Protein AF-A0A926T7G8-F1 (afdb_monomer)

Foldseek 3Di:
DPLVQQLVCCVPQNPLVLCVPQVKTQPHDDPAETEIEHCDPPPPVSVVVSCVSCVVVNHHYDYDYDHSVVSVVSSVVSVVVVVVVVVPPDDDDDDDDDDDDDDDDDDDDDDDDDDDDDDDDDDDDDDDDDDDDDDDDDDDDDDDDDDDDPDFAADDADAPCPVPDPLVLLVDALVNSLSNQCVVQVPDAKKKWKWDDDQQFIKIWMDHPNHTPDINHGHGPVRSLSNVQVVCVVQVHDSDFDPAWDKGWGWHAYPNWIKIWIWIWGADPNGIMIMIIIDGDPRVVVVVVVVVVVVVVVVLVVLVVVLVVLVVVLVVCVVDDDDPPVPCSVVSVVVSVVSVVVSVVVVVVVVVVVPPDDD

Radius of gyration: 30.14 Å; Cα contacts (8 Å, |Δi|>4): 366; chains: 1; bounding box: 84×90×78 Å

Nearest PDB structures (foldseek):
  5tsh-assembly1_E  TM=8.309E-01  e=1.363E-05  Geobacter metallireducens GS-15
  6nhs-assembly1_A  TM=4.034E-01  e=3.608E-01  Nostoc sp. PCC 7120 = FACHB-418
  6hb8-assembly1_D  TM=3.367E-01  e=6.415E-01  Klebsiella pneumoniae
  4wmc-assembly4_G  TM=3.505E-01  e=1.077E+00  Klebsiella pneumoniae
  7khy-assembly1_A  TM=3.214E-01  e=7.624E-01  Enterobacter cloacae

pLDDT: mean 73.0, std 21.66, range [25.42, 96.5]

Secondary structure (DSSP, 8-state):
--HHHHHHHHHHTS-HHHHHHTTEEEEEE-SSEEEEEES-TT-HHHHHHHHHHHGGGTPEEEEEE--HHHHHHHHHHHHHHHHHHTTSSS-----------------PPPP-PPPPPP----------------------------PPP--PPB-----S-TTS-GGGGGGS-HHHHHHHHHHHHHSSSSEEEEEEE-SS-EEEEEEETTEEEEEEEEE-HHHHHHHHHHHHHHTT--SSPPSS-EEEEEEEEETTEEEEEEEEEEEETTEEEEEEEEEETHHHHHHHHHHHHHHHHHHHHHHHHHHHHHHHHHHHHHHH--TTSTTTHHHHHHHHHHHHHHHHHHHHHHHHTTT----

Mean predicted aligned error: 20.97 Å

Structure (mmCIF, N/CA/C/O backbone):
data_AF-A0A926T7G8-F1
#
_entry.id   AF-A0A926T7G8-F1
#
loop_
_atom_site.group_PDB
_atom_site.id
_atom_site.type_symbol
_atom_site.label_atom_id
_atom_site.label_alt_id
_atom_site.label_comp_id
_atom_site.label_asym_id
_atom_site.label_entity_id
_atom_site.label_seq_id
_atom_site.pdbx_PDB_ins_code
_atom_site.Cartn_x
_atom_site.Cartn_y
_atom_site.Cartn_z
_atom_site.occupancy
_atom_site.B_iso_or_equiv
_atom_site.auth_seq_id
_atom_site.auth_comp_id
_atom_site.auth_asym_id
_atom_site.auth_atom_id
_atom_site.pdbx_PDB_model_num
ATOM 1 N N . MET A 1 1 ? 7.450 -37.340 15.206 1.00 55.72 1 MET A N 1
ATOM 2 C CA . MET A 1 1 ? 7.230 -36.552 13.975 1.00 55.72 1 MET A CA 1
ATOM 3 C C . MET A 1 1 ? 8.608 -36.145 13.502 1.00 55.72 1 MET A C 1
ATOM 5 O O . MET A 1 1 ? 9.386 -35.720 14.345 1.00 55.72 1 MET A O 1
ATOM 9 N N . ASP A 1 2 ? 8.955 -36.370 12.238 1.00 67.44 2 ASP A N 1
ATOM 10 C CA . ASP A 1 2 ? 10.266 -35.955 11.736 1.00 67.44 2 ASP A CA 1
ATOM 11 C C . ASP A 1 2 ? 10.206 -34.469 11.363 1.00 67.44 2 ASP A C 1
ATOM 13 O O . ASP A 1 2 ? 9.591 -34.083 10.366 1.00 67.44 2 ASP A O 1
ATOM 17 N N . ASN A 1 3 ? 10.802 -33.627 12.208 1.00 72.06 3 ASN A N 1
ATOM 18 C CA . ASN A 1 3 ? 10.768 -32.173 12.066 1.00 72.06 3 ASN A CA 1
ATOM 19 C C . ASN A 1 3 ? 11.360 -31.726 10.720 1.00 72.06 3 ASN A C 1
ATOM 21 O O . ASN A 1 3 ? 10.862 -30.782 10.114 1.00 72.06 3 ASN A O 1
ATOM 25 N N . THR A 1 4 ? 12.366 -32.437 10.200 1.00 72.00 4 THR A N 1
ATOM 26 C CA . THR A 1 4 ? 13.035 -32.064 8.944 1.00 72.00 4 THR A CA 1
ATOM 27 C C . THR A 1 4 ? 12.138 -32.243 7.720 1.00 72.00 4 THR A C 1
ATOM 29 O O . THR A 1 4 ? 12.205 -31.454 6.775 1.00 72.00 4 THR A O 1
ATOM 32 N N . GLN A 1 5 ? 11.256 -33.244 7.741 1.00 74.19 5 GLN A N 1
ATOM 33 C CA . GLN A 1 5 ? 10.295 -33.483 6.670 1.00 74.19 5 GLN A CA 1
ATOM 34 C C . GLN A 1 5 ? 9.181 -32.433 6.684 1.00 74.19 5 GLN A C 1
ATOM 36 O O . GLN A 1 5 ? 8.823 -31.904 5.633 1.00 74.19 5 GLN A O 1
ATOM 41 N N . VAL A 1 6 ? 8.677 -32.092 7.872 1.00 78.69 6 VAL A N 1
ATOM 42 C CA . VAL A 1 6 ? 7.661 -31.046 8.054 1.00 78.69 6 VAL A CA 1
ATOM 43 C C . VAL A 1 6 ? 8.189 -29.696 7.568 1.00 78.69 6 VAL A C 1
ATOM 45 O O . VAL A 1 6 ? 7.502 -29.008 6.821 1.00 78.69 6 VAL A O 1
ATOM 48 N N . PHE A 1 7 ? 9.434 -29.347 7.900 1.00 81.50 7 PHE A N 1
ATOM 49 C CA . PHE A 1 7 ? 10.045 -28.079 7.485 1.00 81.50 7 PHE A CA 1
ATOM 50 C C . PHE A 1 7 ? 10.171 -27.970 5.961 1.00 81.50 7 PHE A C 1
ATOM 52 O O . PHE A 1 7 ? 9.731 -26.982 5.378 1.00 81.50 7 PHE A O 1
ATOM 59 N N . LYS A 1 8 ? 10.637 -29.034 5.292 1.00 78.12 8 LYS A N 1
ATOM 60 C CA . LYS A 1 8 ? 10.690 -29.086 3.820 1.00 78.12 8 LYS A CA 1
ATOM 61 C C . LYS A 1 8 ? 9.309 -28.967 3.175 1.00 78.12 8 LYS A C 1
ATOM 63 O O . LYS A 1 8 ? 9.184 -28.387 2.098 1.00 78.12 8 LYS A O 1
ATOM 68 N N . LEU A 1 9 ? 8.268 -29.517 3.801 1.00 77.44 9 LEU A N 1
ATOM 69 C CA . LEU A 1 9 ? 6.892 -29.399 3.310 1.00 77.44 9 LEU A CA 1
ATOM 70 C C . LEU A 1 9 ? 6.317 -27.992 3.523 1.00 77.44 9 LEU A C 1
ATOM 72 O O . LEU A 1 9 ? 5.534 -27.541 2.688 1.00 77.44 9 LEU A O 1
ATOM 76 N N . ILE A 1 10 ? 6.731 -27.284 4.578 1.00 79.88 10 ILE A N 1
ATOM 77 C CA . ILE A 1 10 ? 6.378 -25.871 4.781 1.00 79.88 10 ILE A CA 1
ATOM 78 C C . ILE A 1 10 ? 7.026 -24.992 3.697 1.00 79.88 10 ILE A C 1
ATOM 80 O O . ILE A 1 10 ? 6.379 -24.106 3.144 1.00 79.88 10 ILE A O 1
ATOM 84 N N . ASP A 1 11 ? 8.275 -25.281 3.328 1.00 77.44 11 ASP A N 1
ATOM 85 C CA . ASP A 1 11 ? 8.986 -24.525 2.287 1.00 77.44 11 ASP A CA 1
ATOM 86 C C . ASP A 1 11 ? 8.461 -24.794 0.866 1.00 77.44 11 ASP A C 1
ATOM 88 O O . ASP A 1 11 ? 8.518 -23.911 0.012 1.00 77.44 11 ASP A O 1
ATOM 92 N N . SER A 1 12 ? 7.959 -26.005 0.591 1.00 76.44 12 SER A N 1
ATOM 93 C CA . SER A 1 12 ? 7.640 -26.452 -0.778 1.00 76.44 12 SER A CA 1
ATOM 94 C C . SER A 1 12 ? 6.153 -26.630 -1.093 1.00 76.44 12 SER A C 1
ATOM 96 O O . SER A 1 12 ? 5.778 -26.583 -2.263 1.00 76.44 12 SER A O 1
ATOM 98 N N . VAL A 1 13 ? 5.301 -26.874 -0.093 1.00 76.88 13 VAL A N 1
ATOM 99 C CA . VAL A 1 13 ? 3.892 -27.256 -0.301 1.00 76.88 13 VAL A CA 1
ATOM 100 C C . VAL A 1 13 ? 2.928 -26.297 0.390 1.00 76.88 13 VAL A C 1
ATOM 102 O O . VAL A 1 13 ? 1.900 -25.956 -0.194 1.00 76.88 13 VAL A O 1
ATOM 105 N N . LEU A 1 14 ? 3.227 -25.878 1.622 1.00 79.38 14 LEU A N 1
ATOM 106 C CA . LEU A 1 14 ? 2.325 -25.053 2.423 1.00 79.38 14 LEU A CA 1
ATOM 107 C C . LEU A 1 14 ? 3.091 -23.958 3.165 1.00 79.38 14 LEU A C 1
ATOM 109 O O . LEU A 1 14 ? 3.662 -24.215 4.218 1.00 79.38 14 LEU A O 1
ATOM 113 N N . SER A 1 15 ? 3.068 -22.734 2.638 1.00 83.50 15 SER A N 1
ATOM 114 C CA . SER A 1 15 ? 3.823 -21.608 3.194 1.00 83.50 15 SER A CA 1
ATOM 115 C C . SER A 1 15 ? 3.551 -21.384 4.686 1.00 83.50 15 SER A C 1
ATOM 117 O O . SER A 1 15 ? 2.436 -21.588 5.177 1.00 83.50 15 SER A O 1
ATOM 119 N N . LEU A 1 16 ? 4.569 -20.897 5.402 1.00 82.62 16 LEU A N 1
ATOM 120 C CA . LEU A 1 16 ? 4.503 -20.602 6.838 1.00 82.62 16 LEU A CA 1
ATOM 121 C C . LEU A 1 16 ? 3.292 -19.729 7.217 1.00 82.62 16 LEU A C 1
ATOM 123 O O . LEU A 1 16 ? 2.642 -19.980 8.229 1.00 82.62 16 LEU A O 1
ATOM 127 N N . GLU A 1 17 ? 2.971 -18.732 6.395 1.00 81.88 17 GLU A N 1
ATOM 128 C CA . GLU A 1 17 ? 1.845 -17.812 6.606 1.00 81.88 17 GLU A CA 1
ATOM 129 C C . GLU A 1 17 ? 0.504 -18.549 6.664 1.00 81.88 17 GLU A C 1
ATOM 131 O O . GLU A 1 17 ? -0.317 -18.291 7.542 1.00 81.88 17 GLU A O 1
ATOM 136 N N . VAL A 1 18 ? 0.317 -19.533 5.783 1.00 83.00 18 VAL A N 1
ATOM 137 C CA . VAL A 1 18 ? -0.885 -20.372 5.756 1.00 83.00 18 VAL A CA 1
ATOM 138 C C . VAL A 1 18 ? -0.941 -21.257 6.998 1.00 83.00 18 VAL A C 1
ATOM 140 O O . VAL A 1 18 ? -2.006 -21.411 7.596 1.00 83.00 18 VAL A O 1
ATOM 143 N N . CYS A 1 19 ? 0.205 -21.805 7.414 1.00 84.12 19 CYS A N 1
ATOM 144 C CA . CYS A 1 19 ? 0.299 -22.638 8.611 1.00 84.12 19 CYS A CA 1
ATOM 145 C C . CYS A 1 19 ? -0.063 -21.863 9.890 1.00 84.12 19 CYS A C 1
ATOM 147 O O . CYS A 1 19 ? -0.679 -22.423 10.798 1.00 84.12 19 CYS A O 1
ATOM 149 N N . LEU A 1 20 ? 0.297 -20.576 9.953 1.00 83.38 20 LEU A N 1
ATOM 150 C CA . LEU A 1 20 ? -0.042 -19.670 11.051 1.00 83.38 20 LEU A CA 1
ATOM 151 C C . LEU A 1 20 ? -1.516 -19.259 11.021 1.00 83.38 20 LEU A C 1
ATOM 153 O O . LEU A 1 20 ? -2.206 -19.406 12.026 1.00 83.38 20 LEU A O 1
ATOM 157 N N . TYR A 1 21 ? -1.995 -18.769 9.876 1.00 82.94 21 TYR A N 1
ATOM 158 C CA . TYR A 1 21 ? -3.331 -18.185 9.758 1.00 82.94 21 TYR A CA 1
ATOM 159 C C . TYR A 1 21 ? -4.440 -19.231 9.916 1.00 82.94 21 TYR A C 1
ATOM 161 O O . TYR A 1 21 ? -5.377 -19.031 10.681 1.00 82.94 21 TYR A O 1
ATOM 169 N N . HIS A 1 22 ? -4.304 -20.378 9.247 1.00 82.38 22 HIS A N 1
ATOM 170 C CA . HIS A 1 22 ? -5.300 -21.452 9.297 1.00 82.38 22 HIS A CA 1
ATOM 171 C C . HIS A 1 22 ? -5.016 -22.497 10.385 1.00 82.38 22 HIS A C 1
ATOM 173 O O . HIS A 1 22 ? -5.706 -23.509 10.451 1.00 82.38 22 HIS A O 1
ATOM 179 N N . GLN A 1 23 ? -3.996 -22.286 11.227 1.00 86.94 23 GLN A N 1
ATOM 180 C CA . GLN A 1 23 ? -3.599 -23.212 12.300 1.00 86.94 23 GLN A CA 1
ATOM 181 C C . GLN A 1 23 ? -3.440 -24.667 11.819 1.00 86.94 23 GLN A C 1
ATOM 183 O O . GLN A 1 23 ? -3.856 -25.635 12.467 1.00 86.94 23 GLN A O 1
ATOM 188 N N . VAL A 1 24 ? -2.826 -24.811 10.646 1.00 87.19 24 VAL A N 1
ATOM 189 C CA . VAL A 1 24 ? -2.586 -26.093 9.983 1.00 87.19 24 VAL A CA 1
ATOM 190 C C . VAL A 1 24 ? -1.091 -26.365 9.843 1.00 87.19 24 VAL A C 1
ATOM 192 O O . VAL A 1 24 ? -0.277 -25.446 9.880 1.00 87.19 24 VAL A O 1
ATOM 195 N N . LEU A 1 25 ? -0.705 -27.629 9.685 1.00 87.06 25 LEU A N 1
ATOM 196 C CA . LEU A 1 25 ? 0.690 -28.039 9.546 1.00 87.06 25 LEU A CA 1
ATOM 197 C C . LEU A 1 25 ? 0.807 -29.253 8.612 1.00 87.06 25 LEU A C 1
ATOM 199 O O . LEU A 1 25 ? 0.115 -30.248 8.832 1.00 87.06 25 LEU A O 1
ATOM 203 N N . PRO A 1 26 ? 1.679 -29.246 7.591 1.00 85.06 26 PRO A N 1
ATOM 204 C CA . PRO A 1 26 ? 1.889 -30.422 6.756 1.00 85.06 26 PRO A CA 1
ATOM 205 C C . PRO A 1 26 ? 2.734 -31.450 7.523 1.00 85.06 26 PRO A C 1
ATOM 207 O O . PRO A 1 26 ? 3.937 -31.284 7.688 1.00 85.06 26 PRO A O 1
ATOM 210 N N . LEU A 1 27 ? 2.109 -32.520 8.016 1.00 82.75 27 LEU A N 1
ATOM 211 C CA . LEU A 1 27 ? 2.772 -33.505 8.880 1.00 82.75 27 LEU A CA 1
ATOM 212 C C . LEU A 1 27 ? 3.607 -34.510 8.087 1.00 82.75 27 LEU A C 1
ATOM 214 O O . LEU A 1 27 ? 4.693 -34.889 8.512 1.00 82.75 27 LEU A O 1
ATOM 218 N N . ALA A 1 28 ? 3.076 -34.977 6.959 1.00 78.81 28 ALA A N 1
ATOM 219 C CA . ALA A 1 28 ? 3.751 -35.919 6.079 1.00 78.81 28 ALA A CA 1
ATOM 220 C C . ALA A 1 28 ? 3.117 -35.888 4.690 1.00 78.81 28 ALA A C 1
ATOM 222 O O . ALA A 1 28 ? 1.911 -35.676 4.548 1.00 78.81 28 ALA A O 1
ATOM 223 N N . ARG A 1 29 ? 3.919 -36.168 3.665 1.00 75.00 29 ARG A N 1
ATOM 224 C CA . ARG A 1 29 ? 3.440 -36.382 2.300 1.00 75.00 29 ARG A CA 1
ATOM 225 C C . ARG A 1 29 ? 3.578 -37.860 1.951 1.00 75.00 29 ARG A C 1
ATOM 227 O O . ARG A 1 29 ? 4.675 -38.402 2.024 1.00 75.00 29 ARG A O 1
ATOM 234 N N . GLN A 1 30 ? 2.468 -38.488 1.585 1.00 74.44 30 GLN A N 1
ATOM 235 C CA . GLN A 1 30 ? 2.411 -39.804 0.950 1.00 74.44 30 GLN A CA 1
ATOM 236 C C . GLN A 1 30 ? 2.220 -39.616 -0.565 1.00 74.44 30 GLN A C 1
ATOM 238 O O . GLN A 1 30 ? 1.923 -38.511 -1.021 1.00 74.44 30 GLN A O 1
ATOM 243 N N . GLU A 1 31 ? 2.398 -40.676 -1.359 1.00 65.69 31 GLU A N 1
ATOM 244 C CA . GLU A 1 31 ? 2.496 -40.605 -2.830 1.00 65.69 31 GLU A CA 1
ATOM 245 C C . GLU A 1 31 ? 1.367 -39.809 -3.510 1.00 65.69 31 GLU A C 1
ATOM 247 O O . GLU A 1 31 ? 1.615 -39.106 -4.489 1.00 65.69 31 GLU A O 1
ATOM 252 N N . LYS A 1 32 ? 0.138 -39.867 -2.977 1.00 74.31 32 LYS A N 1
ATOM 253 C CA . LYS A 1 32 ? -1.024 -39.112 -3.487 1.00 74.31 32 LYS A CA 1
ATOM 254 C C . LYS A 1 32 ? -1.833 -38.390 -2.408 1.00 74.31 32 LYS A C 1
ATOM 256 O O . LYS A 1 32 ? -2.863 -37.798 -2.726 1.00 74.31 32 LYS A O 1
ATOM 261 N N . SER A 1 33 ? -1.392 -38.418 -1.151 1.00 79.31 33 SER A N 1
ATOM 262 C CA . SER A 1 33 ? -2.114 -37.810 -0.030 1.00 79.31 33 SER A CA 1
ATOM 263 C C . SER A 1 33 ? -1.195 -36.981 0.867 1.00 79.31 33 SER A C 1
ATOM 265 O O . SER A 1 33 ? -0.069 -37.367 1.176 1.00 79.31 33 SER A O 1
ATOM 267 N N . LEU A 1 34 ? -1.672 -35.811 1.291 1.00 82.56 34 LEU A N 1
ATOM 268 C CA . LEU A 1 34 ? -1.003 -34.964 2.273 1.00 82.56 34 LEU A CA 1
ATOM 269 C C . LEU A 1 34 ? -1.694 -35.137 3.625 1.00 82.56 34 LEU A C 1
ATOM 271 O O . LEU A 1 3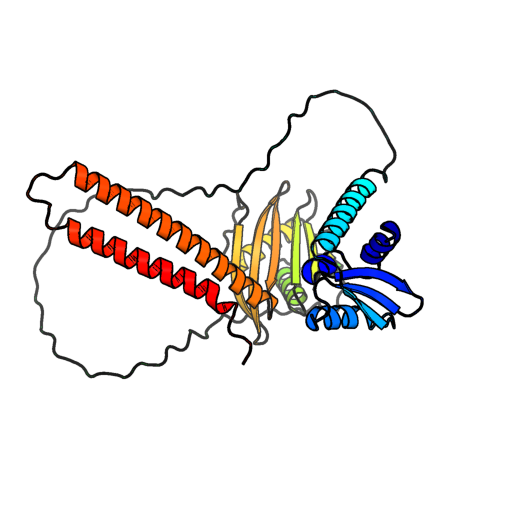4 ? -2.881 -34.837 3.768 1.00 82.56 34 LEU A O 1
ATOM 275 N N . LEU A 1 35 ? -0.936 -35.595 4.619 1.00 84.38 35 LEU A N 1
ATOM 276 C CA . LEU A 1 35 ? -1.381 -35.633 6.004 1.00 84.38 35 LEU A CA 1
ATOM 277 C C . LEU A 1 35 ? -1.282 -34.217 6.580 1.00 84.38 35 LEU A C 1
ATOM 279 O O . LEU A 1 35 ? -0.180 -33.697 6.773 1.00 84.38 35 LEU A O 1
ATOM 283 N N . LEU A 1 36 ? -2.429 -33.603 6.855 1.00 86.06 36 LEU A N 1
ATOM 284 C CA . LEU A 1 36 ? -2.519 -32.234 7.350 1.00 86.06 36 LEU A CA 1
ATOM 285 C C . LEU A 1 36 ? -2.896 -32.240 8.829 1.00 86.06 36 LEU A C 1
ATOM 287 O O . LEU A 1 36 ? -3.992 -32.646 9.197 1.00 86.06 36 LEU A O 1
ATOM 291 N N . GLY A 1 37 ? -1.987 -31.784 9.679 1.00 86.94 37 GLY A N 1
ATOM 292 C CA . GLY A 1 37 ? -2.268 -31.487 11.074 1.00 86.94 37 GLY A CA 1
ATOM 293 C C . GLY A 1 37 ? -3.141 -30.244 11.172 1.00 86.94 37 GLY A C 1
ATOM 294 O O . GLY A 1 37 ? -2.787 -29.222 10.600 1.00 86.94 37 GLY A O 1
ATOM 295 N N . MET A 1 38 ? -4.261 -30.319 11.880 1.00 88.25 38 MET A N 1
ATOM 296 C CA . MET A 1 38 ? -5.154 -29.187 12.129 1.00 88.25 38 MET A CA 1
ATOM 297 C C . MET A 1 38 ? -5.459 -29.084 13.616 1.00 88.25 38 MET A C 1
ATOM 299 O O . MET A 1 38 ? -5.740 -30.105 14.253 1.00 88.25 38 MET A O 1
ATOM 303 N N . VAL A 1 39 ? -5.398 -27.871 14.166 1.00 86.06 39 VAL A N 1
ATOM 304 C CA . VAL A 1 39 ? -5.806 -27.624 15.559 1.00 86.06 39 VAL A CA 1
ATOM 305 C C . VAL A 1 39 ? -7.302 -27.905 15.728 1.00 86.06 39 VAL A C 1
ATOM 307 O O . VAL A 1 39 ? -7.695 -28.611 16.660 1.00 86.06 39 VAL A O 1
ATOM 310 N N . ASP A 1 40 ? -8.106 -27.462 14.756 1.00 82.94 40 ASP A N 1
ATOM 311 C CA . ASP A 1 40 ? -9.518 -27.812 14.628 1.00 82.94 40 ASP A CA 1
ATOM 312 C C . ASP A 1 40 ? -9.791 -28.591 13.322 1.00 82.94 40 ASP A C 1
ATOM 314 O O . ASP A 1 40 ? -9.763 -28.015 12.234 1.00 82.94 40 ASP A O 1
ATOM 318 N N . PRO A 1 41 ? -10.054 -29.912 13.387 1.00 76.94 41 PRO A N 1
ATOM 319 C CA . PRO A 1 41 ? -10.391 -30.720 12.214 1.00 76.94 41 PRO A CA 1
ATOM 320 C C . PRO A 1 41 ? -11.743 -30.383 11.572 1.00 76.94 41 PRO A C 1
ATOM 322 O O . PRO A 1 41 ? -11.989 -30.842 10.457 1.00 76.94 41 PRO A O 1
ATOM 325 N N . GLN A 1 42 ? -12.623 -29.657 12.273 1.00 77.44 42 GLN A N 1
ATOM 326 C CA . GLN A 1 42 ? -13.943 -29.259 11.771 1.00 77.44 42 GLN A CA 1
ATOM 327 C C . GLN A 1 42 ? -13.922 -27.910 11.048 1.00 77.44 42 GLN A C 1
ATOM 329 O O . GLN A 1 42 ? -14.936 -27.507 10.479 1.00 77.44 42 GLN A O 1
ATOM 334 N N . ASP A 1 43 ? -12.767 -27.240 10.992 1.00 81.69 43 ASP A N 1
ATOM 335 C CA . ASP A 1 43 ? -12.605 -26.017 10.216 1.00 81.69 43 ASP A CA 1
ATOM 336 C C . ASP A 1 43 ? -12.648 -26.321 8.706 1.00 81.69 43 ASP A C 1
ATOM 338 O O . ASP A 1 43 ? -11.643 -26.572 8.024 1.00 81.69 43 ASP A O 1
ATOM 342 N N . ALA A 1 44 ? -13.868 -26.298 8.167 1.00 80.06 44 ALA A N 1
ATOM 343 C CA . ALA A 1 44 ? -14.140 -26.483 6.752 1.00 80.06 44 ALA A CA 1
ATOM 344 C C . ALA A 1 44 ? -13.523 -25.367 5.893 1.00 80.06 44 ALA A C 1
ATOM 346 O O . ALA A 1 44 ? -13.217 -25.607 4.722 1.00 80.06 44 ALA A O 1
ATOM 347 N N . SER A 1 45 ? -13.313 -24.168 6.450 1.00 79.25 45 SER A N 1
ATOM 348 C CA . SER A 1 45 ? -12.698 -23.040 5.747 1.00 79.25 45 SER A CA 1
ATOM 349 C C . SER A 1 45 ? -11.214 -23.309 5.503 1.00 79.25 45 SER A C 1
ATOM 351 O O . SER A 1 45 ? -10.766 -23.301 4.352 1.00 79.25 45 SER A O 1
ATOM 353 N N . ALA A 1 46 ? -10.474 -23.675 6.555 1.00 80.88 46 ALA A N 1
ATOM 354 C CA . ALA A 1 46 ? -9.069 -24.068 6.460 1.00 80.88 46 ALA A CA 1
ATOM 355 C C . ALA A 1 46 ? -8.875 -25.285 5.543 1.00 80.88 46 ALA A C 1
ATOM 357 O O . ALA A 1 46 ? -7.999 -25.281 4.672 1.00 80.88 46 ALA A O 1
ATOM 358 N N . LEU A 1 47 ? -9.730 -26.308 5.663 1.00 82.06 47 LEU A N 1
ATOM 359 C CA . LEU A 1 47 ? -9.674 -27.481 4.787 1.00 82.06 47 LEU A CA 1
ATOM 360 C C . LEU A 1 47 ? -9.923 -27.137 3.321 1.00 82.06 47 LEU A C 1
ATOM 362 O O . LEU A 1 47 ? -9.195 -27.614 2.449 1.00 82.06 47 LEU A O 1
ATOM 366 N N . ASN A 1 48 ? -10.939 -26.324 3.028 1.00 83.19 48 ASN A N 1
ATOM 367 C CA . ASN A 1 48 ? -11.247 -25.927 1.657 1.00 83.19 48 ASN A CA 1
ATOM 368 C C . ASN A 1 48 ? -10.149 -25.045 1.062 1.00 83.19 48 ASN A C 1
ATOM 370 O O . ASN A 1 48 ? -9.809 -25.218 -0.110 1.00 83.19 48 ASN A O 1
ATOM 374 N N . TYR A 1 49 ? -9.552 -24.161 1.861 1.00 83.00 49 TYR A N 1
ATOM 375 C CA . TYR A 1 49 ? -8.424 -23.339 1.439 1.00 83.00 49 TYR A CA 1
ATOM 376 C C . TYR A 1 49 ? -7.215 -24.201 1.052 1.00 83.00 49 TYR A C 1
ATOM 378 O O . TYR A 1 49 ? -6.713 -24.110 -0.073 1.00 83.00 49 TYR A O 1
ATOM 386 N N . VAL A 1 50 ? -6.808 -25.124 1.930 1.00 82.19 50 VAL A N 1
ATOM 387 C CA . VAL A 1 50 ? -5.677 -26.028 1.672 1.00 82.19 50 VAL A CA 1
ATOM 388 C C . VAL A 1 50 ? -5.969 -26.962 0.492 1.00 82.19 50 VAL A C 1
ATOM 390 O O . VAL A 1 50 ? -5.119 -27.138 -0.380 1.00 82.19 50 VAL A O 1
ATOM 393 N N . ARG A 1 51 ? -7.190 -27.503 0.381 1.00 82.56 51 ARG A N 1
ATOM 394 C CA . ARG A 1 51 ? -7.608 -28.317 -0.777 1.00 82.56 51 ARG A CA 1
ATOM 395 C C . ARG A 1 51 ? -7.567 -27.533 -2.086 1.00 82.56 51 ARG A C 1
ATOM 397 O O . ARG A 1 51 ? -7.154 -28.086 -3.101 1.00 82.56 51 ARG A O 1
ATOM 404 N N . ARG A 1 52 ? -7.969 -26.259 -2.083 1.00 81.75 52 ARG A N 1
ATOM 405 C CA . ARG A 1 52 ? -7.936 -25.400 -3.274 1.00 81.75 52 ARG A CA 1
ATOM 406 C C . ARG A 1 52 ? -6.505 -25.134 -3.733 1.00 81.75 52 ARG A C 1
ATOM 408 O O . ARG A 1 52 ? -6.258 -25.182 -4.934 1.00 81.75 52 ARG A O 1
ATOM 415 N N . MET A 1 53 ? -5.572 -24.924 -2.805 1.00 78.38 53 MET A N 1
ATOM 416 C CA . MET A 1 53 ? -4.152 -24.767 -3.139 1.00 78.38 53 MET A CA 1
ATOM 417 C C . MET A 1 53 ? -3.525 -26.061 -3.669 1.00 78.38 53 MET A C 1
ATOM 419 O O . MET A 1 53 ? -2.756 -26.036 -4.626 1.00 78.38 53 MET A O 1
ATOM 423 N N . LEU A 1 54 ? -3.894 -27.208 -3.098 1.00 74.50 54 LEU A N 1
ATOM 424 C CA . LEU A 1 54 ? -3.348 -28.513 -3.487 1.00 74.50 54 LEU A CA 1
ATOM 425 C C . LEU A 1 54 ? -4.057 -29.149 -4.691 1.00 74.50 54 LEU A C 1
ATOM 427 O O . LEU A 1 54 ? -3.611 -30.188 -5.183 1.00 74.50 54 LEU A O 1
ATOM 431 N N . LYS A 1 55 ? -5.118 -28.513 -5.208 1.00 71.12 55 LYS A N 1
ATOM 432 C CA . LYS A 1 55 ? -5.889 -28.977 -6.372 1.00 71.12 55 LYS A CA 1
ATOM 433 C C . LYS A 1 55 ? -5.016 -29.134 -7.618 1.00 71.12 55 LYS A C 1
ATOM 435 O O . LYS A 1 55 ? -5.212 -30.067 -8.386 1.00 71.12 55 LYS A O 1
ATOM 440 N N . ASN A 1 56 ? -4.008 -28.277 -7.769 1.00 60.28 56 ASN A N 1
ATOM 441 C CA . ASN A 1 56 ? -3.081 -28.312 -8.902 1.00 60.28 56 ASN A CA 1
ATOM 442 C C . ASN A 1 56 ? -2.034 -29.439 -8.784 1.00 60.28 56 ASN A C 1
ATOM 444 O O . ASN A 1 56 ? -1.371 -29.760 -9.764 1.00 60.28 56 ASN A O 1
ATOM 448 N N . LEU A 1 57 ? -1.893 -30.054 -7.601 1.00 65.38 57 LEU A N 1
ATOM 449 C CA . LEU A 1 57 ? -0.912 -31.105 -7.304 1.00 65.38 57 LEU A CA 1
ATOM 450 C C . LEU A 1 57 ? -1.534 -32.513 -7.223 1.00 65.38 57 LEU A C 1
ATOM 452 O O . LEU A 1 57 ? -0.841 -33.452 -6.833 1.00 65.38 57 LEU A O 1
ATOM 456 N N . ASN A 1 58 ? -2.823 -32.672 -7.565 1.00 65.94 58 ASN A N 1
ATOM 457 C CA . ASN A 1 58 ? -3.570 -33.940 -7.501 1.00 65.94 58 ASN A CA 1
ATOM 458 C C . ASN A 1 58 ? -3.428 -34.685 -6.155 1.00 65.94 58 ASN A C 1
ATOM 460 O O . ASN A 1 58 ? -3.407 -35.915 -6.114 1.00 65.94 58 ASN A O 1
ATOM 464 N N . CYS A 1 59 ? -3.302 -33.947 -5.049 1.00 73.06 59 CYS A N 1
ATOM 465 C CA . CYS A 1 59 ? -3.112 -34.512 -3.714 1.00 73.06 59 CYS A CA 1
ATOM 466 C C . CYS A 1 59 ? -4.423 -34.515 -2.920 1.00 73.06 59 CYS A C 1
ATOM 468 O O . CYS A 1 59 ? -5.112 -33.497 -2.835 1.00 73.06 59 CYS A O 1
ATOM 470 N N . THR A 1 60 ? -4.748 -35.638 -2.280 1.00 76.38 60 THR A N 1
ATOM 471 C CA . THR A 1 60 ? -5.866 -35.730 -1.334 1.00 76.38 60 THR A CA 1
ATOM 472 C C . THR A 1 60 ? -5.420 -35.297 0.062 1.00 76.38 60 THR A C 1
ATOM 474 O O . THR A 1 60 ? -4.381 -35.715 0.563 1.00 76.38 60 THR A O 1
ATOM 477 N N . VAL A 1 61 ? -6.188 -34.421 0.708 1.00 83.12 61 VAL A N 1
ATOM 478 C CA . VAL A 1 61 ? -5.851 -33.902 2.043 1.00 83.12 61 VAL A CA 1
ATOM 479 C C . VAL A 1 61 ? -6.530 -34.755 3.104 1.00 83.12 61 VAL A C 1
ATOM 481 O O . VAL A 1 61 ? -7.760 -34.831 3.130 1.00 83.12 61 VAL A O 1
ATOM 484 N N . VAL A 1 62 ? -5.734 -35.362 3.985 1.00 83.81 62 VAL A N 1
ATOM 485 C CA . VAL A 1 62 ? -6.215 -36.155 5.121 1.00 83.81 62 VAL A CA 1
ATOM 486 C C . VAL A 1 62 ? -6.003 -35.343 6.406 1.00 83.81 62 VAL A C 1
ATOM 488 O O . VAL A 1 62 ? -4.856 -35.228 6.852 1.00 83.81 62 VAL A O 1
ATOM 491 N N . PRO A 1 63 ? -7.062 -34.748 6.992 1.00 82.50 63 PRO A N 1
ATOM 492 C CA . PRO A 1 63 ? -6.946 -33.998 8.236 1.00 82.50 63 PRO A CA 1
ATOM 493 C C . PRO A 1 63 ? -6.633 -34.919 9.415 1.00 82.50 63 PRO A C 1
ATOM 495 O O . PRO A 1 63 ? -7.210 -35.996 9.563 1.00 82.50 63 PRO A O 1
ATOM 498 N N . ARG A 1 64 ? -5.748 -34.461 10.296 1.00 86.56 64 ARG A N 1
ATOM 499 C CA . ARG A 1 64 ? -5.410 -35.097 11.566 1.00 86.56 64 ARG A CA 1
ATOM 500 C C . ARG A 1 64 ? -5.416 -34.042 12.661 1.00 86.56 64 ARG A C 1
ATOM 502 O O . ARG A 1 64 ? -4.759 -33.017 12.532 1.00 86.56 64 ARG A O 1
ATOM 509 N N . ARG A 1 65 ? -6.104 -34.315 13.768 1.00 83.88 65 ARG A N 1
ATOM 510 C CA . ARG A 1 65 ? -6.115 -33.4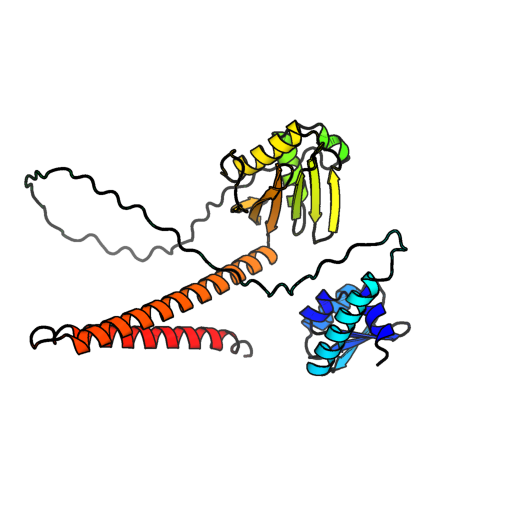05 14.917 1.00 83.88 65 ARG A CA 1
ATOM 511 C C . ARG A 1 65 ? -4.721 -33.288 15.537 1.00 83.88 65 ARG A C 1
ATOM 513 O O . ARG A 1 65 ? -4.094 -34.308 15.832 1.00 83.88 65 ARG A O 1
ATOM 520 N N . ILE A 1 66 ? -4.268 -32.059 15.760 1.00 86.69 66 ILE A N 1
ATOM 521 C CA . ILE A 1 66 ? -3.088 -31.719 16.566 1.00 86.69 66 ILE A CA 1
ATOM 522 C C . ILE A 1 66 ? -3.510 -30.777 17.698 1.00 86.69 66 ILE A C 1
ATOM 524 O O . ILE A 1 66 ? -4.504 -30.070 17.573 1.00 86.69 66 ILE A O 1
ATOM 528 N N . SER A 1 67 ? -2.795 -30.774 18.824 1.00 85.44 67 SER A N 1
ATOM 529 C CA . SER A 1 67 ? -3.058 -29.792 19.882 1.00 85.44 67 SER A CA 1
ATOM 530 C C . SER A 1 67 ? -2.507 -28.415 19.492 1.00 85.44 67 SER A C 1
ATOM 532 O O . SER A 1 67 ? -1.516 -28.316 18.762 1.00 85.44 67 SER A O 1
ATOM 534 N N . ALA A 1 68 ? -3.116 -27.346 20.012 1.00 82.62 68 ALA A N 1
ATOM 535 C CA . ALA A 1 68 ? -2.638 -25.976 19.802 1.00 82.62 68 ALA A CA 1
ATOM 536 C C . ALA A 1 68 ? -1.209 -25.768 20.345 1.00 82.62 68 ALA A C 1
ATOM 538 O O . ALA A 1 68 ? -0.412 -25.039 19.760 1.00 82.62 68 ALA A O 1
ATOM 539 N N . GLU A 1 69 ? -0.864 -26.445 21.443 1.00 83.00 69 GLU A N 1
ATOM 540 C CA . GLU A 1 69 ? 0.482 -26.434 22.029 1.00 83.00 69 GLU A CA 1
ATOM 541 C C . GLU A 1 69 ? 1.509 -27.096 21.107 1.00 83.00 69 GLU A C 1
ATOM 543 O O . GLU A 1 69 ? 2.587 -26.542 20.888 1.00 83.00 69 GLU A O 1
ATOM 548 N N . ALA A 1 70 ? 1.158 -28.240 20.506 1.00 80.31 70 ALA A N 1
ATOM 549 C CA . ALA A 1 70 ? 2.017 -28.903 19.535 1.00 80.31 70 ALA A CA 1
ATOM 550 C C . ALA A 1 70 ? 2.219 -28.016 18.300 1.00 80.31 70 ALA A C 1
ATOM 552 O O . ALA A 1 70 ? 3.355 -27.806 17.889 1.00 80.31 70 ALA A O 1
ATOM 553 N N . HIS A 1 71 ? 1.153 -27.428 17.747 1.00 86.69 71 HIS A N 1
ATOM 554 C CA . HIS A 1 71 ? 1.243 -26.511 16.602 1.00 86.69 71 HIS A CA 1
ATOM 555 C C . HIS A 1 71 ? 2.208 -25.342 16.865 1.00 86.69 71 HIS A C 1
ATOM 557 O O . HIS A 1 71 ? 3.147 -25.134 16.092 1.00 86.69 71 HIS A O 1
ATOM 563 N N . LYS A 1 72 ? 2.058 -24.655 18.005 1.00 84.06 72 LYS A N 1
ATOM 564 C CA . LYS A 1 72 ? 2.955 -23.561 18.417 1.00 84.06 72 LYS A CA 1
ATOM 565 C C . LYS A 1 72 ? 4.400 -24.027 18.598 1.00 84.06 72 LYS A C 1
ATOM 567 O O . LYS A 1 72 ? 5.317 -23.343 18.148 1.00 84.06 72 LYS A O 1
ATOM 572 N N . SER A 1 73 ? 4.604 -25.187 19.227 1.00 83.75 73 SER A N 1
ATOM 573 C CA . SER A 1 73 ? 5.932 -25.774 19.442 1.00 83.75 73 SER A CA 1
ATOM 574 C C . SER A 1 73 ? 6.632 -26.136 18.125 1.00 83.75 73 SER A C 1
ATOM 576 O O . SER A 1 73 ? 7.834 -25.921 17.982 1.00 83.75 73 SER A O 1
ATOM 578 N N . PHE A 1 74 ? 5.888 -26.623 17.130 1.00 83.00 74 PHE A N 1
ATOM 579 C CA . PHE A 1 74 ? 6.435 -26.940 15.811 1.00 83.00 74 PHE A CA 1
ATOM 580 C C . PHE A 1 74 ? 6.829 -25.693 15.017 1.00 83.00 74 PHE A C 1
ATOM 582 O O . PHE A 1 74 ? 7.899 -25.666 14.406 1.00 83.00 74 PHE A O 1
ATOM 589 N N . LEU A 1 75 ? 5.994 -24.652 15.032 1.00 83.94 75 LEU A N 1
ATOM 590 C CA . LEU A 1 75 ? 6.287 -23.413 14.313 1.00 83.94 75 LEU A CA 1
ATOM 591 C C . LEU A 1 75 ? 7.443 -22.632 14.944 1.00 83.94 75 LEU A C 1
ATOM 593 O O . LEU A 1 75 ? 8.274 -22.093 14.214 1.00 83.94 75 LEU A O 1
ATOM 597 N N . SER A 1 76 ? 7.556 -22.620 16.276 1.00 83.44 76 SER A N 1
ATOM 598 C CA . SER A 1 76 ? 8.709 -22.010 16.947 1.00 83.44 76 SER A CA 1
ATOM 599 C C . SER A 1 76 ? 10.013 -22.748 16.620 1.00 83.44 76 SER A C 1
ATOM 601 O O . SER A 1 76 ? 11.025 -22.107 16.334 1.00 83.44 76 SER A O 1
ATOM 603 N N . ALA A 1 77 ? 9.985 -24.084 16.556 1.00 82.44 77 ALA A N 1
ATOM 604 C CA . ALA A 1 77 ? 11.129 -24.883 16.118 1.00 82.44 77 ALA A CA 1
ATOM 605 C C . ALA A 1 77 ? 11.523 -24.598 14.654 1.00 82.44 77 ALA A C 1
ATOM 607 O O . ALA A 1 77 ? 12.711 -24.479 14.353 1.00 82.44 77 ALA A O 1
ATOM 608 N N . TYR A 1 78 ? 10.547 -24.434 13.753 1.00 81.50 78 TYR A N 1
ATOM 609 C CA . TYR A 1 78 ? 10.797 -24.088 12.348 1.00 81.50 78 TYR A CA 1
ATOM 610 C C . TYR A 1 78 ? 11.403 -22.684 12.182 1.00 81.50 78 TYR A C 1
ATOM 612 O O . TYR A 1 78 ? 12.355 -22.507 11.421 1.00 81.50 78 TYR A O 1
ATOM 620 N N . LEU A 1 79 ? 10.905 -21.685 12.920 1.00 82.50 79 LEU A N 1
ATOM 621 C CA . LEU A 1 79 ? 11.445 -20.320 12.887 1.00 82.50 79 LEU A CA 1
ATOM 622 C C . LEU A 1 79 ? 12.911 -20.276 13.341 1.00 82.50 79 LEU A C 1
ATOM 624 O O . LEU A 1 79 ? 13.741 -19.641 12.688 1.00 82.50 79 LEU A O 1
ATOM 628 N N . ASN A 1 80 ? 13.249 -21.017 14.399 1.00 81.88 80 ASN A N 1
ATOM 629 C CA . ASN A 1 80 ? 14.628 -21.144 14.872 1.00 81.88 80 ASN A CA 1
ATOM 630 C C . ASN A 1 80 ? 15.530 -21.851 13.845 1.00 81.88 80 ASN A C 1
ATOM 632 O O . ASN A 1 80 ? 16.664 -21.427 13.623 1.00 81.88 80 ASN A O 1
ATOM 636 N N . TYR A 1 81 ? 15.019 -22.886 13.169 1.00 79.38 81 TYR A N 1
ATOM 637 C CA . TYR A 1 81 ? 15.733 -23.587 12.099 1.00 79.38 81 TYR A CA 1
ATOM 638 C C . TYR A 1 81 ? 16.039 -22.669 10.900 1.00 79.38 81 TYR A C 1
ATOM 640 O O . TYR A 1 81 ? 17.171 -22.639 10.409 1.00 79.38 81 TYR A O 1
ATOM 648 N N . LYS A 1 82 ? 15.070 -21.857 10.458 1.00 76.00 82 LYS A N 1
ATOM 649 C CA . LYS A 1 82 ? 15.266 -20.907 9.349 1.00 76.00 82 LYS A CA 1
ATOM 650 C C . LYS A 1 82 ? 16.264 -19.798 9.707 1.00 76.00 82 LYS A C 1
ATOM 652 O O . LYS A 1 82 ? 17.096 -19.445 8.873 1.00 76.00 82 LYS A O 1
ATOM 657 N N . GLY A 1 83 ? 16.237 -19.320 10.954 1.00 67.69 83 GLY A N 1
ATOM 658 C CA . GLY A 1 83 ? 17.201 -18.343 11.472 1.00 67.69 83 GLY A CA 1
ATOM 659 C C . GLY A 1 83 ? 18.645 -18.861 11.513 1.00 67.69 83 GLY A C 1
ATOM 660 O O . GLY A 1 83 ? 19.571 -18.108 11.234 1.00 67.69 83 GLY A O 1
ATOM 661 N N . GLN A 1 84 ? 18.855 -20.154 11.786 1.00 62.03 84 GLN A N 1
ATOM 662 C CA . GLN A 1 84 ? 20.190 -20.771 11.765 1.00 62.03 84 GLN A CA 1
ATOM 663 C C . GLN A 1 84 ? 20.682 -21.097 10.345 1.00 62.03 84 GLN A C 1
ATOM 665 O O . GLN A 1 84 ? 21.876 -20.996 10.067 1.00 62.03 84 GLN A O 1
ATOM 670 N N . THR A 1 85 ? 19.774 -21.446 9.428 1.00 56.66 85 THR A N 1
ATOM 671 C CA . THR A 1 85 ? 20.124 -21.805 8.041 1.00 56.66 85 THR A CA 1
ATOM 672 C C . THR A 1 85 ? 20.591 -20.587 7.225 1.00 56.66 85 THR A C 1
ATOM 674 O O . THR A 1 85 ? 21.402 -20.739 6.316 1.00 56.66 85 THR A O 1
ATOM 677 N N . GLN A 1 86 ? 20.173 -19.368 7.591 1.00 50.81 86 GLN A N 1
ATOM 678 C CA . GLN A 1 86 ? 20.650 -18.120 6.970 1.00 50.81 86 GLN A CA 1
ATOM 679 C C . GLN A 1 86 ? 22.083 -17.712 7.372 1.00 50.81 86 GLN A C 1
ATOM 681 O O . GLN A 1 86 ? 22.656 -16.841 6.728 1.00 50.81 86 GLN A O 1
ATOM 686 N N . ILE A 1 87 ? 22.694 -18.337 8.390 1.00 46.94 87 ILE A N 1
ATOM 687 C CA . ILE A 1 87 ? 24.038 -17.969 8.887 1.00 46.94 87 ILE A CA 1
ATOM 688 C C . ILE A 1 87 ? 25.165 -18.761 8.185 1.00 46.94 87 ILE A C 1
ATOM 690 O O . ILE A 1 87 ? 26.330 -18.391 8.279 1.00 46.94 87 ILE A O 1
ATOM 694 N N . GLN A 1 88 ? 24.860 -19.836 7.446 1.00 44.38 88 GLN A N 1
ATOM 695 C CA . GLN A 1 88 ? 25.882 -20.760 6.913 1.00 44.38 88 GLN A CA 1
ATOM 696 C C . GLN A 1 88 ? 25.999 -20.799 5.379 1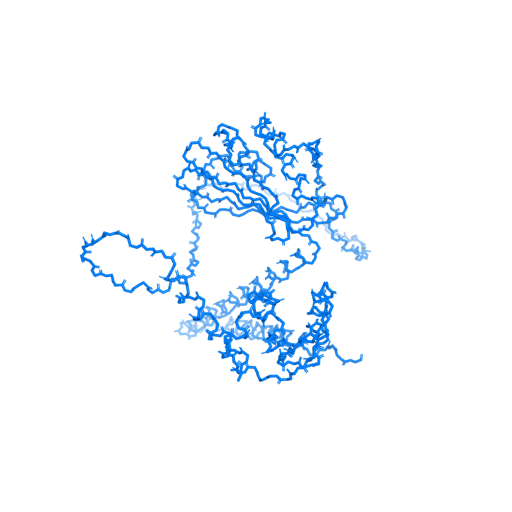.00 44.38 88 GLN A C 1
ATOM 698 O O . GLN A 1 88 ? 26.561 -21.744 4.832 1.00 44.38 88 GLN A O 1
ATOM 703 N N . THR A 1 89 ? 25.509 -19.787 4.658 1.00 38.12 89 THR A N 1
ATOM 704 C CA . THR A 1 89 ? 25.663 -19.706 3.190 1.00 38.12 89 THR A CA 1
ATOM 705 C C . THR A 1 89 ? 26.381 -18.431 2.740 1.00 38.12 89 THR A C 1
ATOM 707 O O . THR A 1 89 ? 25.851 -17.683 1.939 1.00 38.12 89 THR A O 1
ATOM 710 N N . GLU A 1 90 ? 27.604 -18.188 3.231 1.00 34.50 90 GLU A N 1
ATOM 711 C CA . GLU A 1 90 ? 28.581 -17.276 2.598 1.00 34.50 90 GLU A CA 1
ATOM 712 C C . GLU A 1 90 ? 30.014 -17.555 3.126 1.00 34.50 90 GLU A C 1
ATOM 714 O O . GLU A 1 90 ? 30.230 -17.528 4.340 1.00 34.50 90 GLU A O 1
ATOM 719 N N . PRO A 1 91 ? 31.019 -17.862 2.274 1.00 35.50 91 PRO A N 1
ATOM 720 C CA . PRO A 1 91 ? 32.390 -18.091 2.727 1.00 35.50 91 PRO A CA 1
ATOM 721 C C . PRO A 1 91 ? 33.222 -16.793 2.789 1.00 35.50 91 PRO A C 1
ATOM 723 O O . PRO A 1 91 ? 33.488 -16.151 1.780 1.00 35.50 91 PRO A O 1
ATOM 726 N N . ALA A 1 92 ? 33.672 -16.486 4.009 1.00 34.88 92 ALA A N 1
ATOM 727 C CA . ALA A 1 92 ? 34.931 -15.859 4.440 1.00 34.88 92 ALA A CA 1
ATOM 728 C C . ALA A 1 92 ? 35.652 -14.816 3.548 1.00 34.88 92 ALA A C 1
ATOM 730 O O . ALA A 1 92 ? 36.260 -15.164 2.536 1.00 34.88 92 ALA A O 1
ATOM 731 N N . LYS A 1 93 ? 35.843 -13.601 4.103 1.00 29.44 93 LYS A N 1
ATOM 732 C CA . LYS A 1 93 ? 37.173 -12.957 4.222 1.00 29.44 93 LYS A CA 1
ATOM 733 C C . LYS A 1 93 ? 37.207 -11.775 5.216 1.00 29.44 93 LYS A C 1
ATOM 735 O O . LYS A 1 93 ? 36.409 -10.855 5.126 1.00 29.44 93 LYS A O 1
ATOM 740 N N . ALA A 1 94 ? 38.259 -11.810 6.042 1.00 29.19 94 ALA A N 1
ATOM 741 C CA . ALA A 1 94 ? 38.972 -10.722 6.730 1.00 29.19 94 ALA A CA 1
ATOM 742 C C . ALA A 1 94 ? 38.485 -10.189 8.103 1.00 29.19 94 ALA A C 1
ATOM 744 O O . ALA A 1 94 ? 37.553 -9.406 8.237 1.00 29.19 94 ALA A O 1
ATOM 745 N N . SER A 1 95 ? 39.276 -10.604 9.099 1.00 29.23 95 SER A N 1
ATOM 746 C CA . SER A 1 95 ? 39.564 -10.097 10.444 1.00 29.23 95 SER A CA 1
ATOM 747 C C . SER A 1 95 ? 39.319 -8.618 10.779 1.00 29.23 95 SER A C 1
ATOM 749 O O . SER A 1 95 ? 39.843 -7.726 10.123 1.00 29.23 95 SER A O 1
ATOM 751 N N . GLY A 1 96 ? 38.785 -8.416 11.990 1.00 26.88 96 GLY A N 1
ATOM 752 C CA . GLY A 1 96 ? 39.579 -7.846 13.085 1.00 26.88 96 GLY A CA 1
ATOM 753 C C . GLY A 1 96 ? 39.344 -6.378 13.441 1.00 26.88 96 GLY A C 1
ATOM 754 O O . GLY A 1 96 ? 40.064 -5.510 12.966 1.00 26.88 96 GLY A O 1
ATOM 755 N N . SER A 1 97 ? 38.459 -6.121 14.408 1.00 28.95 97 SER A N 1
ATOM 756 C CA . SER A 1 97 ? 38.786 -5.334 15.612 1.00 28.95 97 SER A CA 1
ATOM 757 C C . SER A 1 97 ? 37.639 -5.376 16.617 1.00 28.95 97 SER A C 1
ATOM 759 O O . SER A 1 97 ? 36.467 -5.297 16.264 1.00 28.95 97 SER A O 1
ATOM 761 N N . ALA A 1 98 ? 38.011 -5.540 17.882 1.00 33.81 98 ALA A N 1
ATOM 762 C CA . ALA A 1 98 ? 37.115 -5.604 19.019 1.00 33.81 98 ALA A CA 1
ATOM 763 C C . ALA A 1 98 ? 36.410 -4.262 19.249 1.00 33.81 98 ALA A C 1
ATOM 765 O O . ALA A 1 98 ? 37.056 -3.223 19.377 1.00 33.81 98 ALA A O 1
ATOM 766 N N . THR A 1 99 ? 35.088 -4.285 19.397 1.00 28.48 99 THR A N 1
ATOM 767 C CA . THR A 1 99 ? 34.370 -3.278 20.181 1.00 28.48 99 THR A CA 1
ATOM 768 C C . THR A 1 99 ? 33.143 -3.933 20.802 1.00 28.48 99 THR A C 1
ATOM 770 O O . THR A 1 99 ? 32.355 -4.591 20.129 1.00 28.48 99 THR A O 1
ATOM 773 N N . VAL A 1 100 ? 33.044 -3.798 22.120 1.00 32.31 100 VAL A N 1
ATOM 774 C CA . VAL A 1 100 ? 31.938 -4.237 22.971 1.00 32.31 100 VAL A CA 1
ATOM 775 C C . VAL A 1 100 ? 30.627 -3.639 22.449 1.00 32.31 100 VAL A C 1
ATOM 777 O O . VAL A 1 100 ? 30.488 -2.419 22.421 1.00 32.31 100 VAL A O 1
ATOM 780 N N . ILE A 1 101 ? 29.667 -4.480 22.051 1.00 28.91 101 ILE A N 1
ATOM 781 C CA . ILE A 1 101 ? 28.292 -4.059 21.754 1.00 28.91 101 ILE A CA 1
ATOM 782 C C . ILE A 1 101 ? 27.416 -4.469 22.935 1.00 28.91 101 ILE A C 1
ATOM 784 O O . ILE A 1 101 ? 27.199 -5.652 23.194 1.00 28.91 101 ILE A O 1
ATOM 788 N N . GLN A 1 102 ? 26.951 -3.451 23.656 1.00 33.50 102 GLN A N 1
ATOM 789 C CA . GLN A 1 102 ? 25.813 -3.528 24.559 1.00 33.50 102 GLN A CA 1
ATOM 790 C C . GLN A 1 102 ? 24.531 -3.839 23.778 1.00 33.50 102 GLN A C 1
ATOM 792 O O . GLN A 1 102 ? 24.298 -3.337 22.681 1.00 33.50 102 GLN A O 1
ATOM 797 N N . GLU A 1 103 ? 23.707 -4.658 24.413 1.00 34.28 103 GLU A N 1
ATOM 798 C CA . GLU A 1 103 ? 22.333 -5.028 24.089 1.00 34.28 103 GLU A CA 1
ATOM 799 C C . GLU A 1 103 ? 21.436 -3.824 23.714 1.00 34.28 103 GLU A C 1
ATOM 801 O O . GLU A 1 103 ? 21.264 -2.914 24.531 1.00 34.28 103 GLU A O 1
ATOM 806 N N . PRO A 1 104 ? 20.803 -3.803 22.524 1.00 29.20 104 PRO A N 1
ATOM 807 C CA . PRO A 1 104 ? 19.695 -2.896 22.246 1.00 29.20 104 PRO A CA 1
ATOM 808 C C . PRO A 1 104 ? 18.368 -3.538 22.667 1.00 29.20 104 PRO A C 1
ATOM 810 O O . PRO A 1 104 ? 17.887 -4.495 22.060 1.00 29.20 104 PRO A O 1
ATOM 813 N N . GLN A 1 105 ? 17.770 -2.967 23.710 1.00 36.38 105 GLN A N 1
ATOM 814 C CA . GLN A 1 105 ? 16.399 -3.223 24.146 1.00 36.38 105 GLN A CA 1
ATOM 815 C C . GLN A 1 105 ? 15.350 -2.816 23.084 1.00 36.38 105 GLN A C 1
ATOM 817 O O . GLN A 1 105 ? 15.595 -1.909 22.282 1.00 36.38 105 GLN A O 1
ATOM 822 N N . PRO A 1 106 ? 14.149 -3.428 23.103 1.00 30.97 106 PRO A N 1
ATOM 823 C CA . PRO A 1 106 ? 13.060 -3.125 22.176 1.00 30.97 106 PRO A CA 1
ATOM 824 C C . PRO A 1 106 ? 12.428 -1.755 22.472 1.00 30.97 106 PRO A C 1
ATOM 826 O O . PRO A 1 106 ? 11.890 -1.516 23.554 1.00 30.97 106 PRO A O 1
ATOM 829 N N . VAL A 1 107 ? 12.453 -0.846 21.494 1.00 31.48 107 VAL A N 1
ATOM 830 C CA . VAL A 1 107 ? 11.806 0.470 21.596 1.00 31.48 107 VAL A CA 1
ATOM 831 C C . VAL A 1 107 ? 10.356 0.366 21.121 1.00 31.48 107 VAL A C 1
ATOM 833 O O . VAL A 1 107 ? 10.076 0.220 19.934 1.00 31.48 107 VAL A O 1
ATOM 836 N N . ALA A 1 108 ? 9.432 0.459 22.074 1.00 35.59 108 ALA A N 1
ATOM 837 C CA . ALA A 1 108 ? 8.010 0.683 21.841 1.00 35.59 108 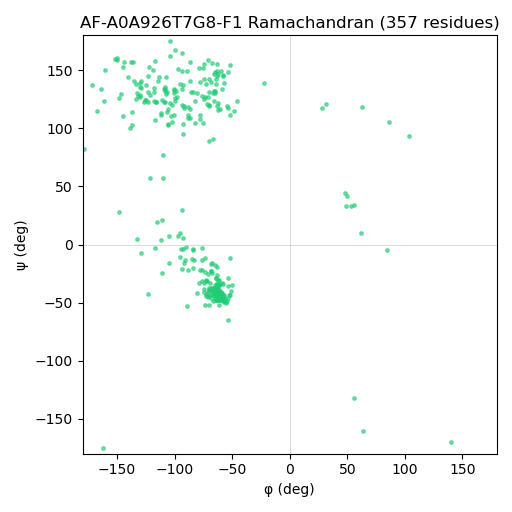ALA A CA 1
ATOM 838 C C . ALA A 1 108 ? 7.748 2.073 21.211 1.00 35.59 108 ALA A C 1
ATOM 840 O O . ALA A 1 108 ? 8.452 3.035 21.540 1.00 35.59 108 ALA A O 1
ATOM 841 N N . PRO A 1 109 ? 6.712 2.233 20.366 1.00 30.06 109 PRO A N 1
ATOM 842 C CA . PRO A 1 109 ? 6.358 3.528 19.795 1.00 30.06 109 PRO A CA 1
ATOM 843 C C . PRO A 1 109 ? 5.780 4.465 20.869 1.00 30.06 109 PRO A C 1
ATOM 845 O O . PRO A 1 109 ? 4.757 4.180 21.491 1.00 30.06 109 PRO A O 1
ATOM 848 N N . LYS A 1 110 ? 6.435 5.612 21.085 1.00 29.75 110 LYS A N 1
ATOM 849 C CA . LYS A 1 110 ? 5.919 6.721 21.901 1.00 29.75 110 LYS A CA 1
ATOM 850 C C . LYS A 1 110 ? 5.154 7.703 21.013 1.00 29.75 110 LYS A C 1
ATOM 852 O O . LYS A 1 110 ? 5.746 8.350 20.157 1.00 29.75 110 LYS A O 1
ATOM 857 N N . MET A 1 111 ? 3.857 7.866 21.279 1.00 30.06 111 MET A N 1
ATOM 858 C CA . MET A 1 111 ? 3.066 9.015 20.824 1.00 30.06 111 MET A CA 1
ATOM 859 C C . MET A 1 111 ? 3.586 10.293 21.498 1.00 30.06 111 MET A C 1
ATOM 861 O O . MET A 1 111 ? 3.594 10.386 22.729 1.00 30.06 111 MET A O 1
ATOM 865 N N . GLN A 1 112 ? 3.980 11.294 20.711 1.00 31.88 112 GLN A N 1
ATOM 866 C CA . GLN A 1 112 ? 4.231 12.654 21.189 1.00 31.88 112 GLN A CA 1
ATOM 867 C C . GLN A 1 112 ? 3.104 13.588 20.742 1.00 31.88 112 GLN A C 1
ATOM 869 O O . GLN A 1 112 ? 2.681 13.589 19.591 1.00 31.88 112 GLN A O 1
ATOM 874 N N . LYS A 1 113 ? 2.605 14.356 21.714 1.00 30.67 113 LYS A N 1
ATOM 875 C CA . LYS A 1 113 ? 1.548 15.361 21.595 1.00 30.67 113 LYS A CA 1
ATOM 876 C C . LYS A 1 113 ? 2.138 16.663 21.045 1.00 30.67 113 LYS A C 1
ATOM 878 O O . LYS A 1 113 ? 3.115 17.159 21.602 1.00 30.67 113 LYS A O 1
ATOM 883 N N . SER A 1 114 ? 1.513 17.238 20.021 1.00 28.95 114 SER A N 1
ATOM 884 C CA . SER A 1 114 ? 1.796 18.603 19.555 1.00 28.95 114 SER A CA 1
ATOM 885 C C . SER A 1 114 ? 1.203 19.655 20.511 1.00 28.95 114 SER A C 1
ATOM 887 O O . SER A 1 114 ? 0.084 19.455 20.991 1.00 28.95 114 SER A O 1
ATOM 889 N N . PRO A 1 115 ? 1.882 20.790 20.772 1.00 30.25 115 PRO A N 1
ATOM 890 C CA . PRO A 1 115 ? 1.297 21.937 21.468 1.00 30.25 115 PRO A CA 1
ATOM 891 C C . PRO A 1 115 ? 0.567 22.888 20.502 1.00 30.25 115 PRO A C 1
ATOM 893 O O . PRO A 1 115 ? 1.059 23.172 19.411 1.00 30.25 115 PRO A O 1
ATOM 896 N N . LEU A 1 116 ? -0.581 23.427 20.933 1.00 25.42 116 LEU A N 1
ATOM 897 C CA . LEU A 1 116 ? -1.237 24.583 20.307 1.00 25.42 116 LEU A CA 1
ATOM 898 C C . LEU A 1 116 ? -0.421 25.871 20.552 1.00 25.42 116 LEU A C 1
ATOM 900 O O . LEU A 1 116 ? 0.039 26.070 21.679 1.00 25.42 116 LEU A O 1
ATOM 904 N N . PRO A 1 117 ? -0.332 26.804 19.586 1.00 31.00 117 PRO A N 1
ATOM 905 C CA . PRO A 1 117 ? 0.127 28.160 19.853 1.00 31.00 117 PRO A CA 1
ATOM 906 C C . PRO A 1 117 ? -1.013 29.033 20.397 1.00 31.00 117 PRO A C 1
ATOM 908 O O . PRO A 1 117 ? -2.046 29.220 19.755 1.00 31.00 117 PRO A O 1
ATOM 911 N N . GLN A 1 118 ? -0.784 29.609 21.576 1.00 28.61 118 GLN A N 1
ATOM 912 C CA . GLN A 1 118 ? -1.482 30.794 22.065 1.00 28.61 118 GLN A CA 1
ATOM 913 C C . GLN A 1 118 ? -0.924 32.022 21.338 1.00 28.61 118 GLN A C 1
ATOM 915 O O . GLN A 1 118 ? 0.283 32.250 21.370 1.00 28.61 118 GLN A O 1
ATOM 920 N N . ASN A 1 119 ? -1.783 32.848 20.741 1.00 29.20 119 ASN A N 1
ATOM 921 C CA . ASN A 1 119 ? -1.458 34.260 20.574 1.00 29.20 119 ASN A CA 1
ATOM 922 C C . ASN A 1 119 ? -2.723 35.111 20.707 1.00 29.20 119 ASN A C 1
ATOM 924 O O . ASN A 1 119 ? -3.627 35.060 19.874 1.00 29.20 119 ASN A O 1
ATOM 928 N N . SER A 1 120 ? -2.771 35.868 21.797 1.00 27.92 120 SER A N 1
ATOM 929 C CA . SER A 1 120 ? -3.789 36.863 22.100 1.00 27.92 120 SER A CA 1
ATOM 930 C C . SER A 1 120 ? -3.312 38.208 21.565 1.00 27.92 120 SER A C 1
ATOM 932 O O . SER A 1 120 ? -2.302 38.722 22.039 1.00 27.92 120 SER A O 1
ATOM 934 N N . GLN A 1 121 ? -4.054 38.821 20.644 1.00 31.42 121 GLN A N 1
ATOM 935 C CA . GLN A 1 121 ? -3.982 40.267 20.435 1.00 31.42 121 GLN A CA 1
ATOM 936 C C . GLN A 1 121 ? -5.385 40.872 20.435 1.00 31.42 121 GLN A C 1
ATOM 938 O O . GLN A 1 121 ? -6.313 40.392 19.790 1.00 31.42 121 GLN A O 1
ATOM 943 N N . GLN A 1 122 ? -5.501 41.901 21.269 1.00 29.94 122 GLN A N 1
ATOM 944 C CA . GLN A 1 122 ? -6.688 42.658 21.629 1.00 29.94 122 GLN A CA 1
ATOM 945 C C . GLN A 1 122 ? -7.278 43.407 20.431 1.00 29.94 122 GLN A C 1
ATOM 947 O O . GLN A 1 122 ? -6.557 44.115 19.734 1.00 29.94 122 GLN A O 1
ATOM 952 N N . VAL A 1 123 ? -8.607 43.396 20.303 1.00 28.81 123 VAL A N 1
ATOM 953 C CA . VAL A 1 123 ? -9.337 44.476 19.627 1.00 28.81 123 VAL A CA 1
ATOM 954 C C . VAL A 1 123 ? -10.508 44.903 20.512 1.00 28.81 123 VAL A C 1
ATOM 956 O O . VAL A 1 123 ? -11.267 44.081 21.022 1.00 28.81 123 VAL A O 1
ATOM 959 N N . LYS A 1 124 ? -10.570 46.215 20.753 1.00 28.48 124 LYS A N 1
ATOM 960 C CA . LYS A 1 124 ? -11.513 46.928 21.620 1.00 28.48 124 LYS A CA 1
ATOM 961 C C . LYS A 1 124 ? -12.965 46.805 21.148 1.00 28.48 124 LYS A C 1
ATOM 963 O O . LYS A 1 124 ? -13.252 46.771 19.958 1.00 28.48 124 LYS A O 1
ATOM 968 N N . ALA A 1 125 ? -13.857 46.830 22.135 1.00 26.98 125 ALA A N 1
ATOM 969 C CA . ALA A 1 125 ? -15.307 46.841 22.022 1.00 26.98 125 ALA A CA 1
ATOM 970 C C . ALA A 1 125 ? -15.877 48.045 21.252 1.00 26.98 125 ALA A C 1
ATOM 972 O O . ALA A 1 125 ? -15.361 49.157 21.377 1.00 26.98 125 ALA A O 1
ATOM 973 N N . GLN A 1 126 ? -17.016 47.813 20.586 1.00 29.42 126 GLN A N 1
ATOM 974 C CA . GLN A 1 126 ? -18.181 48.708 20.547 1.00 29.42 126 GLN A CA 1
ATOM 975 C C . GLN A 1 126 ? -19.398 47.971 19.949 1.00 29.42 126 GLN A C 1
ATOM 977 O O . GLN A 1 126 ? -19.402 47.587 18.784 1.00 29.42 126 GLN A O 1
ATOM 982 N N . THR A 1 127 ? -20.434 47.769 20.765 1.00 30.42 127 THR A N 1
ATOM 983 C CA . THR A 1 127 ? -21.819 47.474 20.347 1.00 30.42 127 THR A CA 1
ATOM 984 C C . THR A 1 127 ? -22.495 48.735 19.802 1.00 30.42 127 THR A C 1
ATOM 986 O O . THR A 1 127 ? -22.179 49.834 20.261 1.00 30.42 127 THR A O 1
ATOM 989 N N . PRO A 1 128 ? -23.515 48.587 18.938 1.00 31.42 128 PRO A N 1
ATOM 990 C CA . PRO A 1 128 ? -24.849 48.961 19.412 1.00 31.42 128 PRO A CA 1
ATOM 991 C C . PRO A 1 128 ? -25.973 47.971 19.057 1.00 31.42 128 PRO A C 1
ATOM 993 O O . PRO A 1 128 ? -25.907 47.168 18.133 1.00 31.42 128 PRO A O 1
ATOM 996 N N . VAL A 1 129 ? -27.004 48.086 19.887 1.00 28.58 129 VAL A N 1
ATOM 997 C CA . VAL A 1 129 ? -28.284 47.377 19.992 1.00 28.58 129 VAL A CA 1
ATOM 998 C C . VAL A 1 129 ? -29.138 47.457 18.718 1.00 28.58 129 VAL A C 1
ATOM 1000 O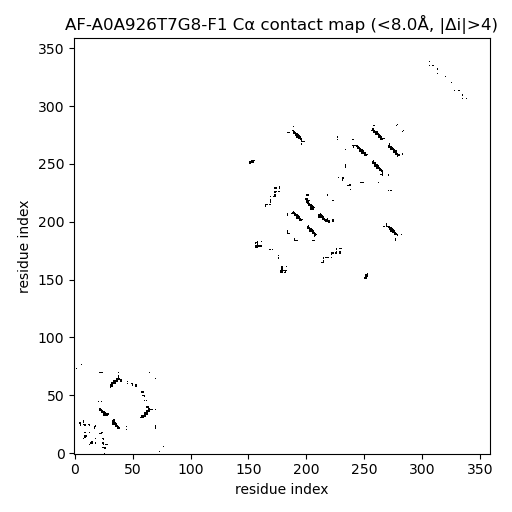 O . VAL A 1 129 ? -29.202 48.509 18.090 1.00 28.58 129 VAL A O 1
ATOM 1003 N N . GLY A 1 130 ? -29.897 46.395 18.405 1.00 27.61 130 GLY A N 1
ATOM 1004 C CA . GLY A 1 130 ? -30.935 46.462 17.370 1.00 27.61 130 GLY A CA 1
ATOM 1005 C C . GLY A 1 130 ? -31.747 45.183 17.130 1.00 27.61 130 GLY A C 1
ATOM 1006 O O . GLY A 1 130 ? -31.483 44.468 16.180 1.00 27.61 130 GLY A O 1
ATOM 1007 N N . GLN A 1 131 ? -32.764 44.966 17.970 1.00 32.50 131 GLN A N 1
ATOM 1008 C CA . GLN A 1 131 ? -34.081 44.369 17.659 1.00 32.50 131 GLN A CA 1
ATOM 1009 C C . GLN A 1 131 ? -34.190 42.911 17.152 1.00 32.50 131 GLN A C 1
ATOM 1011 O O . GLN A 1 131 ? -33.806 42.536 16.050 1.00 32.50 131 GLN A O 1
ATOM 1016 N N . ARG A 1 132 ? -34.886 42.111 17.969 1.00 37.38 132 ARG A N 1
ATOM 1017 C CA . ARG A 1 132 ? -35.417 40.774 17.681 1.00 37.38 132 ARG A CA 1
ATOM 1018 C C . ARG A 1 132 ? -36.865 40.895 17.186 1.00 37.38 132 ARG A C 1
ATOM 1020 O O . ARG A 1 132 ? -37.650 41.548 17.873 1.00 37.38 132 ARG A O 1
ATOM 1027 N N . PRO A 1 133 ? -37.252 40.210 16.098 1.00 38.84 133 PRO A N 1
ATOM 1028 C CA . PRO A 1 133 ? -38.646 39.807 15.903 1.00 38.84 133 PRO A CA 1
ATOM 1029 C C . PRO A 1 133 ? -38.877 38.306 16.180 1.00 38.84 133 PRO A C 1
ATOM 1031 O O . PRO A 1 133 ? -37.919 37.532 16.266 1.00 38.84 133 PRO A O 1
ATOM 1034 N N . PRO A 1 134 ? -40.144 37.903 16.392 1.00 38.78 134 PRO A N 1
ATOM 1035 C CA . PRO A 1 134 ? -40.529 36.711 17.142 1.00 38.78 134 PRO A CA 1
ATOM 1036 C C . PRO A 1 134 ? -40.569 35.416 16.318 1.00 38.78 134 PRO A C 1
ATOM 1038 O O . PRO A 1 134 ? -40.761 35.408 15.106 1.00 38.78 134 PRO A O 1
ATOM 1041 N N . VAL A 1 135 ? -40.435 34.307 17.046 1.00 37.50 135 VAL A N 1
ATOM 1042 C CA . VAL A 1 135 ? -40.588 32.921 16.590 1.00 37.50 135 VAL A CA 1
ATOM 1043 C C . VAL A 1 135 ? -42.064 32.529 16.627 1.00 37.50 135 VAL A C 1
ATOM 1045 O O . VAL A 1 135 ? -42.686 32.678 17.675 1.00 37.50 135 VAL A O 1
ATOM 1048 N N . MET A 1 136 ? -42.578 31.943 15.540 1.00 33.88 136 MET A N 1
ATOM 1049 C CA . MET A 1 136 ? -43.702 30.992 15.536 1.00 33.88 136 MET A CA 1
ATOM 1050 C C . MET A 1 136 ? -43.564 29.994 14.356 1.00 33.88 136 MET A C 1
ATOM 1052 O O . MET A 1 136 ? -42.783 30.246 13.437 1.00 33.88 136 MET A O 1
ATOM 1056 N N . PRO A 1 137 ? -44.216 28.814 14.423 1.00 43.72 137 PRO A N 1
ATOM 1057 C CA . PRO A 1 137 ? -43.593 27.527 14.107 1.00 43.72 137 PRO A CA 1
ATOM 1058 C C . PRO A 1 137 ? -43.932 26.994 12.708 1.00 43.72 137 PRO A C 1
ATOM 1060 O O . PRO A 1 137 ? -45.095 26.930 12.318 1.00 43.72 137 PRO A O 1
ATOM 1063 N N . ALA A 1 138 ? -42.920 26.520 11.977 1.00 33.53 138 ALA A N 1
ATOM 1064 C CA . ALA A 1 138 ? -43.108 25.827 10.706 1.00 33.53 138 ALA A CA 1
ATOM 1065 C C . ALA A 1 138 ? -42.967 24.307 10.885 1.00 33.53 138 ALA A C 1
ATOM 1067 O O . ALA A 1 138 ? -41.874 23.781 11.065 1.00 33.53 138 ALA A O 1
ATOM 1068 N N . ALA A 1 139 ? -44.129 23.655 10.853 1.00 33.09 139 ALA A N 1
ATOM 1069 C CA . ALA A 1 139 ? -44.437 22.317 10.349 1.00 33.09 139 ALA A CA 1
ATOM 1070 C C . ALA A 1 139 ? -43.332 21.239 10.356 1.00 33.09 139 ALA A C 1
ATOM 1072 O O . ALA A 1 139 ? -42.364 21.272 9.596 1.00 33.09 139 ALA A O 1
ATOM 1073 N N . ALA A 1 140 ? -43.609 20.183 11.124 1.00 42.03 140 ALA A N 1
ATOM 1074 C CA . ALA A 1 140 ? -42.936 18.896 11.085 1.00 42.03 140 ALA A CA 1
ATOM 1075 C C . ALA A 1 140 ? -42.801 18.349 9.650 1.00 42.03 140 ALA A C 1
ATOM 1077 O O . ALA A 1 140 ? -43.786 17.968 9.014 1.00 42.03 140 ALA A O 1
ATOM 1078 N N . LYS A 1 141 ? -41.559 18.235 9.170 1.00 35.47 141 LYS A N 1
ATOM 1079 C CA . LYS A 1 141 ? -41.202 17.309 8.092 1.00 35.47 141 LYS A CA 1
ATOM 1080 C C . LYS A 1 141 ? -40.621 16.046 8.722 1.00 35.47 141 LYS A C 1
ATOM 1082 O O . LYS A 1 141 ? -39.725 16.115 9.559 1.00 35.47 141 LYS A O 1
ATOM 1087 N N . LYS A 1 142 ? -41.190 14.904 8.328 1.00 35.31 142 LYS A N 1
ATOM 1088 C CA . LYS A 1 142 ? -40.738 13.547 8.669 1.00 35.31 142 LYS A CA 1
ATOM 1089 C C . LYS A 1 142 ? -39.242 13.368 8.348 1.00 35.31 142 LYS A C 1
ATOM 1091 O O . LYS A 1 142 ? -38.752 14.056 7.450 1.00 35.31 142 LYS A O 1
ATOM 1096 N N . PRO A 1 143 ? -38.531 12.449 9.030 1.00 33.81 143 PRO A N 1
ATOM 1097 C CA . PRO A 1 143 ? -37.097 12.271 8.849 1.00 33.81 143 PRO A CA 1
ATOM 1098 C C . PRO A 1 143 ? -36.814 11.844 7.411 1.00 33.81 143 PRO A C 1
ATOM 1100 O O . PRO A 1 143 ? -37.249 10.778 6.974 1.00 33.81 143 PRO A O 1
ATOM 1103 N N . ALA A 1 144 ? -36.103 12.694 6.675 1.00 32.47 144 ALA A N 1
ATOM 1104 C CA . ALA A 1 144 ? -35.444 12.279 5.455 1.00 32.47 144 ALA A CA 1
ATOM 1105 C C . ALA A 1 144 ? -34.409 11.225 5.846 1.00 32.47 144 ALA A C 1
ATOM 1107 O O . ALA A 1 144 ? -33.545 11.466 6.688 1.00 32.47 144 ALA A O 1
ATOM 1108 N N . THR A 1 145 ? -34.553 10.042 5.267 1.00 36.47 145 THR A N 1
ATOM 1109 C CA . THR A 1 145 ? -33.578 8.964 5.312 1.00 36.47 145 THR A CA 1
ATOM 1110 C C . THR A 1 145 ? -32.237 9.542 4.870 1.00 36.47 145 THR A C 1
ATOM 1112 O O . THR A 1 145 ? -32.083 9.951 3.721 1.00 36.47 145 THR A O 1
ATOM 1115 N N . THR A 1 146 ? -31.284 9.642 5.792 1.00 35.19 146 THR A N 1
ATOM 1116 C CA . THR A 1 146 ? -29.908 10.042 5.506 1.00 35.19 146 THR A CA 1
ATOM 1117 C C . THR A 1 146 ? -29.279 8.949 4.649 1.00 35.19 146 THR A C 1
ATOM 1119 O O . THR A 1 146 ? -28.749 7.963 5.156 1.00 35.19 146 THR A O 1
ATOM 1122 N N . GLN A 1 147 ? -29.379 9.087 3.328 1.00 39.03 147 GLN A N 1
ATOM 1123 C CA . GLN A 1 147 ? -28.464 8.396 2.431 1.00 39.03 147 GLN A CA 1
ATOM 1124 C C . GLN A 1 147 ? -27.062 8.985 2.664 1.00 39.03 147 GLN A C 1
ATOM 1126 O O . GLN A 1 147 ? -26.930 10.212 2.721 1.00 39.03 147 GLN A O 1
ATOM 1131 N N . PRO A 1 148 ? -26.020 8.155 2.841 1.00 37.66 148 PRO A N 1
ATOM 1132 C CA . PRO A 1 148 ? -24.650 8.649 2.902 1.00 37.66 148 PRO A CA 1
ATOM 1133 C C . PRO A 1 148 ? -24.283 9.321 1.566 1.00 37.66 148 PRO A C 1
ATOM 1135 O O . PRO A 1 148 ? -24.780 8.896 0.520 1.00 37.66 148 PRO A O 1
ATOM 1138 N N . PRO A 1 149 ? -23.437 10.367 1.570 1.00 42.47 149 PRO A N 1
ATOM 1139 C CA . PRO A 1 149 ? -23.066 11.087 0.356 1.00 42.47 149 PRO A CA 1
ATOM 1140 C C . PRO A 1 149 ? -22.376 10.135 -0.629 1.00 42.47 149 PRO A C 1
ATOM 1142 O O . PRO A 1 149 ? -21.313 9.588 -0.349 1.00 42.47 149 PRO A O 1
ATOM 1145 N N . SER A 1 150 ? -22.998 9.930 -1.787 1.00 54.88 150 SER A N 1
ATOM 1146 C CA . SER A 1 150 ? -22.563 9.002 -2.835 1.00 54.88 150 SER A CA 1
ATOM 1147 C C . SER A 1 150 ? -21.690 9.657 -3.912 1.00 54.88 150 SER A C 1
ATOM 1149 O O . SER A 1 150 ? -21.699 9.206 -5.053 1.00 54.88 150 SER A O 1
ATOM 1151 N N . ASP A 1 151 ? -20.925 10.696 -3.572 1.00 64.19 151 ASP A N 1
ATOM 1152 C CA . ASP A 1 151 ? -20.116 11.456 -4.537 1.00 64.19 151 ASP A CA 1
ATOM 1153 C C . ASP A 1 151 ? -18.614 11.213 -4.330 1.00 64.19 151 ASP A C 1
ATOM 1155 O O . ASP A 1 151 ? -1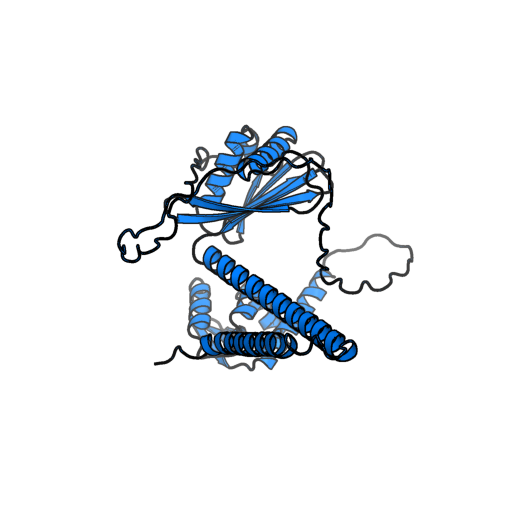7.823 12.129 -4.104 1.00 64.19 151 ASP A O 1
ATOM 1159 N N . LEU A 1 152 ? -18.191 9.948 -4.390 1.00 77.94 152 LEU A N 1
ATOM 1160 C CA . LEU A 1 152 ? -16.764 9.633 -4.460 1.00 77.94 152 LEU A CA 1
ATOM 1161 C C . LEU A 1 152 ? -16.204 10.054 -5.833 1.00 77.94 152 LEU A C 1
ATOM 1163 O O . LEU A 1 152 ? -16.766 9.677 -6.866 1.00 77.94 152 LEU A O 1
ATOM 1167 N N . PRO A 1 153 ? -15.074 10.782 -5.888 1.00 84.12 153 PRO A N 1
ATOM 1168 C CA . PRO A 1 153 ? -14.506 11.223 -7.153 1.00 84.12 153 PRO A CA 1
ATOM 1169 C C . PRO A 1 153 ? -14.045 10.034 -8.006 1.00 84.12 153 PRO A C 1
ATOM 1171 O O . PRO A 1 153 ? -13.350 9.123 -7.542 1.00 84.12 153 PRO A O 1
ATOM 1174 N N . VAL A 1 154 ? -14.430 10.057 -9.284 1.00 85.69 154 VAL A N 1
ATOM 1175 C CA . VAL A 1 154 ? -14.080 9.016 -10.257 1.00 85.69 154 VAL A CA 1
ATOM 1176 C C . VAL A 1 154 ? -12.617 9.158 -10.669 1.00 85.69 154 VAL A C 1
ATOM 1178 O O . VAL A 1 154 ? -12.188 10.207 -11.151 1.00 85.69 154 VAL A O 1
ATOM 1181 N N . LEU A 1 155 ? -11.857 8.077 -10.521 1.00 85.56 155 LEU A N 1
ATOM 1182 C CA . LEU A 1 155 ? -10.480 7.975 -10.970 1.00 85.56 155 LEU A CA 1
ATOM 1183 C C . LEU A 1 155 ? -10.435 7.732 -12.478 1.00 85.56 155 LEU A C 1
ATOM 1185 O O . LEU A 1 155 ? -10.749 6.644 -12.960 1.00 85.56 155 LEU A O 1
ATOM 1189 N N . LYS A 1 156 ? -10.028 8.758 -13.224 1.00 82.25 156 LYS A N 1
ATOM 1190 C CA . LYS A 1 156 ? -9.807 8.678 -14.670 1.00 82.25 156 LYS A CA 1
ATOM 1191 C C . LYS A 1 156 ? -8.345 8.331 -14.924 1.00 82.25 156 LYS A C 1
ATOM 1193 O O . LYS A 1 156 ? -7.503 9.220 -14.929 1.00 82.25 156 LYS A O 1
ATOM 1198 N N . VAL A 1 157 ? -8.064 7.044 -15.102 1.00 81.69 157 VAL A N 1
ATOM 1199 C CA . VAL A 1 157 ? -6.726 6.543 -15.438 1.00 81.69 157 VAL A CA 1
ATOM 1200 C C . VAL A 1 157 ? -6.800 5.747 -16.729 1.00 81.69 157 VAL A C 1
ATOM 1202 O O . VAL A 1 157 ? -7.673 4.891 -16.878 1.00 81.69 157 VAL A O 1
ATOM 1205 N N . GLN A 1 158 ? -5.893 6.041 -17.658 1.00 74.81 158 GLN A N 1
ATOM 1206 C CA . GLN A 1 158 ? -5.783 5.358 -18.945 1.00 74.81 158 GLN A CA 1
ATOM 1207 C C . GLN A 1 158 ? -4.362 4.817 -19.107 1.00 74.81 158 GLN A C 1
ATOM 1209 O O . GLN A 1 158 ? -3.405 5.580 -19.014 1.00 74.81 158 GLN A O 1
ATOM 1214 N N . ALA A 1 159 ? -4.243 3.509 -19.349 1.00 78.75 159 ALA A N 1
ATOM 1215 C CA . ALA A 1 159 ? -2.983 2.867 -19.708 1.00 78.75 159 ALA A CA 1
ATOM 1216 C C . ALA A 1 159 ? -2.991 2.530 -21.204 1.00 78.75 159 ALA A C 1
ATOM 1218 O O . ALA A 1 159 ? -3.636 1.581 -21.650 1.00 78.75 159 ALA A O 1
ATOM 1219 N N . PHE A 1 160 ? -2.293 3.344 -21.981 1.00 73.88 160 PHE A N 1
ATOM 1220 C CA . PHE A 1 160 ? -2.122 3.260 -23.425 1.00 73.88 160 PHE A CA 1
ATOM 1221 C C . PHE A 1 160 ? -0.992 2.308 -23.835 1.00 73.88 160 PHE A C 1
ATOM 1223 O O . PHE A 1 160 ? -0.973 1.831 -24.970 1.00 73.88 160 PHE A O 1
ATOM 1230 N N . TYR A 1 161 ? -0.056 1.999 -22.931 1.00 77.19 161 TYR A N 1
ATOM 1231 C CA . TYR A 1 161 ? 1.144 1.221 -23.247 1.00 77.19 161 TYR A CA 1
ATOM 1232 C C . TYR A 1 161 ? 1.164 -0.171 -22.609 1.00 77.19 161 TYR A C 1
ATOM 1234 O O . TYR A 1 161 ? 2.236 -0.764 -22.501 1.00 77.19 161 TYR A O 1
ATOM 1242 N N . LEU A 1 162 ? 0.015 -0.736 -22.217 1.00 73.94 162 LEU A N 1
ATOM 1243 C CA . LEU A 1 162 ? -0.069 -2.067 -21.588 1.00 73.94 162 LEU A CA 1
ATOM 1244 C C . LEU A 1 162 ? 0.620 -3.175 -22.401 1.00 73.94 162 LEU A C 1
ATOM 1246 O O . LEU A 1 162 ? 1.250 -4.057 -21.826 1.00 73.94 162 LEU A O 1
ATOM 1250 N N . SER A 1 163 ? 0.553 -3.099 -23.731 1.00 70.75 163 SER A N 1
ATOM 1251 C CA . SER A 1 163 ? 1.161 -4.076 -24.646 1.00 70.75 163 SER A CA 1
ATOM 1252 C C . SER A 1 163 ? 2.648 -3.827 -24.935 1.00 70.75 163 SER A C 1
ATOM 1254 O O . SER A 1 163 ? 3.265 -4.607 -25.658 1.00 70.75 163 SER A O 1
ATOM 1256 N N . ARG A 1 164 ? 3.234 -2.726 -24.441 1.00 77.94 164 ARG A N 1
ATOM 1257 C CA . ARG A 1 164 ? 4.648 -2.386 -24.667 1.00 77.94 164 ARG A CA 1
ATOM 1258 C C . ARG A 1 164 ? 5.540 -2.912 -23.530 1.00 77.94 164 ARG A C 1
ATOM 1260 O O . ARG A 1 164 ? 5.092 -2.948 -22.377 1.00 77.94 164 ARG A O 1
ATOM 1267 N N . PRO A 1 165 ? 6.812 -3.252 -23.828 1.00 73.31 165 PRO A N 1
ATOM 1268 C CA . PRO A 1 165 ? 7.796 -3.625 -22.813 1.00 73.31 165 PRO A CA 1
ATOM 1269 C C . PRO A 1 165 ? 7.993 -2.508 -21.791 1.00 73.31 165 PRO A C 1
ATOM 1271 O O . PRO A 1 165 ? 7.970 -1.328 -22.144 1.00 73.31 165 PRO A O 1
ATOM 1274 N N . ILE A 1 166 ? 8.230 -2.871 -20.531 1.00 74.12 166 ILE A N 1
ATOM 1275 C CA . ILE A 1 166 ? 8.328 -1.892 -19.443 1.00 74.12 166 ILE A CA 1
ATOM 1276 C C . ILE A 1 166 ? 9.506 -0.926 -19.604 1.00 74.12 166 ILE A C 1
ATOM 1278 O O . ILE A 1 166 ? 9.424 0.227 -19.195 1.00 74.12 166 ILE A O 1
ATOM 1282 N N . GLN A 1 167 ? 10.583 -1.365 -20.256 1.00 77.12 167 GLN A N 1
ATOM 1283 C CA . GLN A 1 167 ? 11.784 -0.561 -20.473 1.00 77.12 167 GLN A CA 1
ATOM 1284 C C . GLN A 1 167 ? 11.479 0.695 -21.299 1.00 77.12 167 GLN A C 1
ATOM 1286 O O . GLN A 1 167 ? 12.088 1.737 -21.088 1.00 77.12 167 GLN A O 1
ATOM 1291 N N . MET A 1 168 ? 10.484 0.630 -22.191 1.00 79.50 168 MET A N 1
ATOM 1292 C CA . MET A 1 168 ? 10.045 1.787 -22.975 1.00 79.50 168 MET A CA 1
ATOM 1293 C C . MET A 1 168 ? 9.362 2.858 -22.118 1.00 79.50 168 MET A C 1
ATOM 1295 O O . MET A 1 168 ? 9.346 4.020 -22.518 1.00 79.50 168 MET A O 1
ATOM 1299 N N . LEU A 1 169 ? 8.824 2.499 -20.945 1.00 81.25 169 LEU A N 1
ATOM 1300 C CA . LEU A 1 169 ? 8.190 3.466 -20.048 1.00 81.25 169 LEU A CA 1
ATOM 1301 C C . LEU A 1 169 ? 9.203 4.441 -19.440 1.00 81.25 169 LEU A C 1
ATOM 1303 O O . LEU A 1 169 ? 8.819 5.550 -19.084 1.00 81.25 169 LEU A O 1
ATOM 1307 N N . ALA A 1 170 ? 10.487 4.070 -19.373 1.00 83.12 170 ALA A N 1
ATOM 1308 C CA . ALA A 1 170 ? 11.542 4.951 -18.875 1.00 83.12 170 ALA A CA 1
ATOM 1309 C C . ALA A 1 170 ? 11.742 6.211 -19.740 1.00 83.12 170 ALA A C 1
ATOM 1311 O O . ALA A 1 170 ? 12.293 7.199 -19.265 1.00 83.12 170 ALA A O 1
ATOM 1312 N N . ASN A 1 171 ? 11.261 6.185 -20.988 1.00 85.12 171 ASN A N 1
ATOM 1313 C CA . ASN A 1 171 ? 11.347 7.302 -21.929 1.00 85.12 171 ASN A CA 1
ATOM 1314 C C . ASN A 1 171 ? 10.113 8.220 -21.896 1.00 85.12 171 ASN A C 1
ATOM 1316 O O . ASN A 1 171 ? 10.067 9.205 -22.632 1.00 85.12 171 ASN A O 1
ATOM 1320 N N . LEU A 1 172 ? 9.088 7.883 -21.107 1.00 85.56 172 LEU A N 1
ATOM 1321 C CA . LEU A 1 172 ? 7.870 8.684 -21.006 1.00 85.56 172 LEU A CA 1
ATOM 1322 C C . LEU A 1 172 ? 8.078 9.894 -20.092 1.00 85.56 172 LEU A C 1
ATOM 1324 O O . LEU A 1 172 ? 8.862 9.860 -19.144 1.00 85.56 172 LEU A O 1
ATOM 1328 N N . GLY A 1 173 ? 7.319 10.960 -20.351 1.00 89.19 173 GLY A N 1
ATOM 1329 C CA . GLY A 1 173 ? 7.257 12.098 -19.436 1.00 89.19 173 GLY A CA 1
ATOM 1330 C C . GLY A 1 173 ? 6.575 11.725 -18.107 1.00 89.19 173 GLY A C 1
ATOM 1331 O O . GLY A 1 173 ? 5.735 10.819 -18.096 1.00 89.19 173 GLY A O 1
ATOM 1332 N N . PRO A 1 174 ? 6.850 12.442 -17.000 1.00 89.06 174 PRO A N 1
ATOM 1333 C CA . PRO A 1 174 ? 6.329 12.110 -15.668 1.00 89.06 174 PRO A CA 1
ATOM 1334 C C . PRO A 1 174 ? 4.805 11.929 -15.601 1.00 89.06 174 PRO A C 1
ATOM 1336 O O . PRO A 1 174 ? 4.319 10.954 -15.031 1.00 89.06 174 PRO A O 1
ATOM 1339 N N . GLN A 1 175 ? 4.049 12.816 -16.257 1.00 88.56 175 GLN A N 1
ATOM 1340 C CA . GLN A 1 175 ? 2.580 12.772 -16.295 1.00 88.56 175 GLN A CA 1
ATOM 1341 C C . GLN A 1 175 ? 2.024 11.550 -17.030 1.00 88.56 175 GLN A C 1
ATOM 1343 O O . GLN A 1 175 ? 1.008 10.980 -16.637 1.00 88.56 175 GLN A O 1
ATOM 1348 N N . GLN A 1 176 ? 2.680 11.130 -18.108 1.00 88.69 176 GLN A N 1
ATOM 1349 C CA . GLN A 1 176 ? 2.283 9.923 -18.831 1.00 88.69 176 GLN A CA 1
ATOM 1350 C C . GLN A 1 176 ? 2.683 8.680 -18.037 1.00 88.69 176 GLN A C 1
ATOM 1352 O O . GLN A 1 176 ? 1.920 7.720 -17.954 1.00 88.69 176 GLN A O 1
ATOM 1357 N N . LEU A 1 177 ? 3.852 8.724 -17.397 1.00 90.00 177 LEU A N 1
ATOM 1358 C CA . LEU A 1 177 ? 4.373 7.627 -16.600 1.00 90.00 177 LEU A CA 1
ATOM 1359 C C . LEU A 1 177 ? 3.476 7.317 -15.394 1.00 90.00 177 LEU A C 1
ATOM 1361 O O . LEU A 1 177 ? 3.155 6.151 -15.180 1.00 90.00 177 LEU A O 1
ATOM 1365 N N . ILE A 1 178 ? 2.998 8.323 -14.650 1.00 91.31 178 ILE A N 1
ATOM 1366 C CA . ILE A 1 178 ? 2.064 8.087 -13.534 1.00 91.31 178 ILE A CA 1
ATOM 1367 C C . ILE A 1 178 ? 0.743 7.464 -14.009 1.00 91.31 178 ILE A C 1
ATOM 1369 O O . ILE A 1 178 ? 0.243 6.546 -13.361 1.00 91.31 178 ILE A O 1
ATOM 1373 N N . GLN A 1 179 ? 0.197 7.902 -15.150 1.00 90.12 179 GLN A N 1
ATOM 1374 C CA . GLN A 1 179 ? -1.038 7.343 -15.717 1.00 90.12 179 GLN A CA 1
ATOM 1375 C C . GLN A 1 179 ? -0.864 5.870 -16.099 1.00 90.12 179 GLN A C 1
ATOM 1377 O O . GLN A 1 179 ? -1.697 5.037 -15.742 1.00 90.12 179 GLN A O 1
ATOM 1382 N N . GLU A 1 180 ? 0.252 5.527 -16.742 1.00 88.38 180 GLU A N 1
ATOM 1383 C CA . GLU A 1 180 ? 0.574 4.138 -17.073 1.00 88.38 180 GLU A CA 1
ATOM 1384 C C . GLU A 1 180 ? 0.798 3.274 -15.832 1.00 88.38 180 GLU A C 1
ATOM 1386 O O . GLU A 1 180 ? 0.279 2.160 -15.759 1.00 88.38 180 GLU A O 1
ATOM 1391 N N . LEU A 1 181 ? 1.557 3.769 -14.849 1.00 89.44 181 LEU A N 1
ATOM 1392 C CA . LEU A 1 181 ? 1.857 3.028 -13.623 1.00 89.44 181 LEU A CA 1
ATOM 1393 C C . LEU A 1 181 ? 0.592 2.786 -12.800 1.00 89.44 181 LEU A C 1
ATOM 1395 O O . LEU A 1 181 ? 0.329 1.647 -12.411 1.00 89.44 181 LEU A O 1
ATOM 1399 N N . LEU A 1 182 ? -0.222 3.825 -12.588 1.00 89.38 182 LEU A N 1
ATOM 1400 C CA . LEU A 1 182 ? -1.519 3.679 -11.936 1.00 89.38 182 LEU A CA 1
ATOM 1401 C C . LEU A 1 182 ? -2.396 2.712 -12.725 1.00 89.38 182 LEU A C 1
ATOM 1403 O O . LEU A 1 182 ? -2.944 1.785 -12.141 1.00 89.38 182 LEU A O 1
ATOM 1407 N N . GLY A 1 183 ? -2.492 2.860 -14.046 1.00 86.81 183 GLY A N 1
ATOM 1408 C CA . GLY A 1 183 ? -3.353 2.008 -14.857 1.00 86.81 183 GLY A CA 1
ATOM 1409 C C . GLY A 1 183 ? -2.963 0.537 -14.762 1.00 86.81 183 GLY A C 1
ATOM 1410 O O . GLY A 1 183 ? -3.834 -0.299 -14.546 1.00 86.81 183 GLY A O 1
ATOM 1411 N N . ARG A 1 184 ? -1.661 0.229 -14.804 1.00 84.69 184 ARG A N 1
ATOM 1412 C CA . ARG A 1 184 ? -1.124 -1.132 -14.630 1.00 84.69 184 ARG A CA 1
ATOM 1413 C C . ARG A 1 184 ? -1.427 -1.710 -13.251 1.00 84.69 184 ARG A C 1
ATOM 1415 O O . ARG A 1 184 ? -1.857 -2.853 -13.151 1.00 84.69 184 ARG A O 1
ATOM 1422 N N . VAL A 1 185 ? -1.239 -0.927 -12.193 1.00 87.56 185 VAL A N 1
ATOM 1423 C CA . VAL A 1 185 ? -1.435 -1.376 -10.800 1.00 87.56 185 VAL A CA 1
ATOM 1424 C C . VAL A 1 185 ? -2.916 -1.514 -10.445 1.00 87.56 185 VAL A C 1
ATOM 1426 O O . VAL A 1 185 ? -3.284 -2.298 -9.570 1.00 87.56 185 VAL A O 1
ATOM 1429 N N . LEU A 1 186 ? -3.781 -0.798 -11.160 1.00 85.94 186 LEU A N 1
ATOM 1430 C CA . LEU A 1 186 ? -5.230 -0.859 -11.011 1.00 85.94 186 LEU A CA 1
ATOM 1431 C C . LEU A 1 186 ? -5.883 -2.017 -11.781 1.00 85.94 186 LEU A C 1
ATOM 1433 O O . LEU A 1 186 ? -7.035 -2.337 -11.473 1.00 85.94 186 LEU A O 1
ATOM 1437 N N . LEU A 1 187 ? -5.180 -2.682 -12.713 1.00 76.88 187 LEU A N 1
ATOM 1438 C CA . LEU A 1 187 ? -5.741 -3.752 -13.553 1.00 76.88 187 LEU A CA 1
ATOM 1439 C C . LEU A 1 187 ? -6.400 -4.859 -12.721 1.00 76.88 187 LEU A C 1
ATOM 1441 O O . LEU A 1 187 ? -7.619 -4.999 -12.745 1.00 76.88 187 LEU A O 1
ATOM 1445 N N . GLU A 1 188 ? -5.634 -5.599 -11.917 1.00 66.62 188 GLU A N 1
ATOM 1446 C CA . GLU A 1 188 ? -6.162 -6.753 -11.174 1.00 66.62 188 GLU A CA 1
ATOM 1447 C C . GLU A 1 188 ? -5.512 -6.934 -9.788 1.00 66.62 188 GLU A C 1
ATOM 1449 O O . GLU A 1 188 ? -4.402 -6.486 -9.529 1.00 66.62 188 GLU A O 1
ATOM 1454 N N . GLY A 1 189 ? -6.239 -7.536 -8.838 1.00 68.75 189 GLY A N 1
ATOM 1455 C CA . GLY A 1 189 ? -5.743 -7.845 -7.486 1.00 68.75 189 GLY A CA 1
ATOM 1456 C C . GLY A 1 189 ? -5.362 -6.653 -6.588 1.00 68.75 189 GLY A C 1
ATOM 1457 O O . GLY A 1 189 ? -5.808 -5.524 -6.782 1.00 68.75 189 GLY A O 1
ATOM 1458 N N . ILE A 1 190 ? -4.560 -6.926 -5.556 1.00 72.69 190 ILE A N 1
ATOM 1459 C CA . ILE A 1 190 ? -3.966 -5.900 -4.685 1.00 72.69 190 ILE A CA 1
ATOM 1460 C C . ILE A 1 190 ? -2.671 -5.450 -5.352 1.00 72.69 190 ILE A C 1
ATOM 1462 O O . ILE A 1 190 ? -1.712 -6.224 -5.415 1.00 72.69 190 ILE A O 1
ATOM 1466 N N . GLY A 1 191 ? -2.680 -4.231 -5.879 1.00 86.81 191 GLY A N 1
ATOM 1467 C CA . GLY A 1 191 ? -1.535 -3.633 -6.545 1.00 86.81 191 GLY A CA 1
ATOM 1468 C C . GLY A 1 191 ? -0.692 -2.819 -5.567 1.00 86.81 191 GLY A C 1
ATOM 1469 O O . GLY A 1 191 ? -1.238 -2.081 -4.740 1.00 86.81 191 GLY A O 1
ATOM 1470 N N . ARG A 1 192 ? 0.633 -2.940 -5.657 1.00 92.00 192 ARG A N 1
ATOM 1471 C CA . ARG A 1 192 ? 1.571 -2.066 -4.941 1.00 92.00 192 ARG A CA 1
ATOM 1472 C C . ARG A 1 192 ? 2.601 -1.497 -5.903 1.00 92.00 192 ARG A C 1
ATOM 1474 O O . ARG A 1 192 ? 3.069 -2.227 -6.772 1.00 92.00 192 ARG A O 1
ATOM 1481 N N . LEU A 1 193 ? 2.961 -0.230 -5.729 1.00 93.75 193 LEU A N 1
ATOM 1482 C CA . LEU A 1 193 ? 4.114 0.397 -6.380 1.00 93.75 193 LEU A CA 1
ATOM 1483 C C . LEU A 1 193 ? 5.150 0.763 -5.329 1.00 93.75 193 LEU A C 1
ATOM 1485 O O . LEU A 1 193 ? 4.787 1.265 -4.269 1.00 93.75 193 LEU A O 1
ATOM 1489 N N . TYR A 1 194 ? 6.415 0.570 -5.673 1.00 94.06 194 TYR A N 1
ATOM 1490 C CA . TYR A 1 194 ? 7.567 1.005 -4.897 1.00 94.06 194 TYR A CA 1
ATOM 1491 C C . TYR A 1 194 ? 8.455 1.841 -5.813 1.00 94.06 194 TYR A C 1
ATOM 1493 O O . TYR A 1 194 ? 8.834 1.390 -6.895 1.00 94.06 194 TYR A O 1
ATOM 1501 N N . LEU A 1 195 ? 8.748 3.068 -5.410 1.00 94.88 195 LEU A N 1
ATOM 1502 C CA . LEU A 1 195 ? 9.675 3.967 -6.081 1.00 94.88 195 LEU A CA 1
ATOM 1503 C C . LEU A 1 195 ? 10.877 4.137 -5.158 1.00 94.88 195 LEU A C 1
ATOM 1505 O O . LEU A 1 195 ? 10.759 4.719 -4.079 1.00 94.88 195 LEU A O 1
ATOM 1509 N N . GLU A 1 196 ? 12.019 3.634 -5.602 1.00 94.31 196 GLU A N 1
ATOM 1510 C CA . GLU A 1 196 ? 13.279 3.642 -4.866 1.00 94.31 196 GLU A CA 1
ATOM 1511 C C . GLU A 1 196 ? 14.250 4.622 -5.529 1.00 94.31 196 GLU A C 1
ATOM 1513 O O . GLU A 1 196 ? 14.427 4.622 -6.753 1.00 94.31 196 GLU A O 1
ATOM 1518 N N . ARG A 1 197 ? 14.907 5.459 -4.724 1.00 93.12 197 ARG A N 1
ATOM 1519 C CA . ARG A 1 197 ? 15.902 6.420 -5.204 1.00 93.12 197 ARG A CA 1
ATOM 1520 C C . ARG A 1 197 ? 17.309 5.880 -4.957 1.00 93.12 197 ARG A C 1
ATOM 1522 O O . ARG A 1 197 ? 17.760 5.826 -3.817 1.00 93.12 197 ARG A O 1
ATOM 1529 N N . HIS A 1 198 ? 18.033 5.546 -6.023 1.00 93.31 198 HIS A N 1
ATOM 1530 C CA . HIS A 1 198 ? 19.477 5.274 -5.979 1.00 93.31 198 HIS A CA 1
ATOM 1531 C C . HIS A 1 198 ? 20.269 6.543 -6.308 1.00 93.31 198 HIS A C 1
ATOM 1533 O O . HIS A 1 198 ? 19.674 7.474 -6.838 1.00 93.31 198 HIS A O 1
ATOM 1539 N N . PRO A 1 199 ? 21.587 6.623 -6.036 1.00 90.81 199 PRO A N 1
ATOM 1540 C CA . PRO A 1 199 ? 22.376 7.834 -6.290 1.00 90.81 199 PRO A CA 1
ATOM 1541 C C . PRO A 1 199 ? 22.277 8.361 -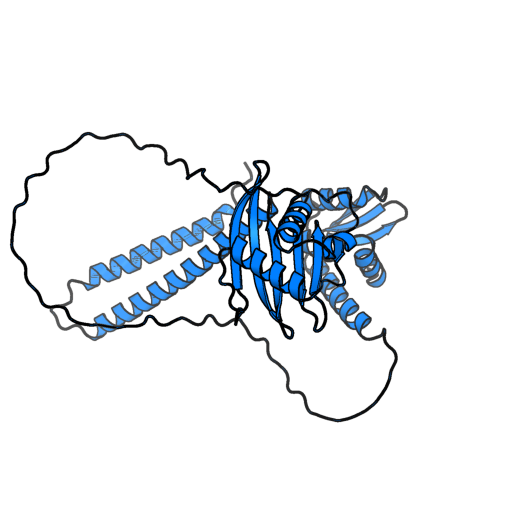7.733 1.00 90.81 199 PRO A C 1
ATOM 1543 O O . PRO A 1 199 ? 22.025 9.548 -7.920 1.00 90.81 199 PRO A O 1
ATOM 1546 N N . GLU A 1 200 ? 22.388 7.468 -8.722 1.00 92.00 200 GLU A N 1
ATOM 1547 C CA . GLU A 1 200 ? 22.497 7.808 -10.154 1.00 92.00 200 GLU A CA 1
ATOM 1548 C C . GLU A 1 200 ? 21.207 7.562 -10.957 1.00 92.00 200 GLU A C 1
ATOM 1550 O O . GLU A 1 200 ? 21.061 8.047 -12.076 1.00 92.00 200 GLU A O 1
ATOM 1555 N N . TYR A 1 201 ? 20.264 6.789 -10.414 1.00 92.44 201 TYR A N 1
ATOM 1556 C CA . TYR A 1 201 ? 19.022 6.429 -11.098 1.00 92.44 201 TYR A CA 1
ATOM 1557 C C . TYR A 1 201 ? 17.871 6.212 -10.108 1.00 92.44 201 TYR A C 1
ATOM 1559 O O . TYR A 1 201 ? 18.069 5.991 -8.916 1.00 92.44 201 TYR A O 1
ATOM 1567 N N . GLY A 1 202 ? 16.646 6.286 -10.608 1.00 92.38 202 GLY A N 1
ATOM 1568 C CA . GLY A 1 202 ? 15.448 5.854 -9.905 1.00 92.38 202 GLY A CA 1
ATOM 1569 C C . GLY A 1 202 ? 15.049 4.446 -10.325 1.00 92.38 202 GLY A C 1
ATOM 1570 O O . GLY A 1 202 ? 15.286 4.042 -11.464 1.00 92.38 202 GLY A O 1
ATOM 1571 N N . ARG A 1 203 ? 14.413 3.706 -9.426 1.00 92.50 203 ARG A N 1
ATOM 1572 C CA . ARG A 1 203 ? 13.877 2.376 -9.701 1.00 92.50 203 ARG A CA 1
ATOM 1573 C C . ARG A 1 203 ? 12.398 2.344 -9.359 1.00 92.50 203 ARG A C 1
ATOM 1575 O O . ARG A 1 203 ? 11.983 2.884 -8.340 1.00 92.50 203 ARG A O 1
ATOM 1582 N N . VAL A 1 204 ? 11.596 1.721 -10.219 1.00 93.00 204 VAL A N 1
ATOM 1583 C CA . VAL A 1 204 ? 10.154 1.550 -9.992 1.00 93.00 204 VAL A CA 1
ATOM 1584 C C . VAL A 1 204 ? 9.819 0.072 -10.040 1.00 93.00 204 VAL A C 1
ATOM 1586 O O . VAL A 1 204 ? 10.059 -0.588 -11.048 1.00 93.00 204 VAL A O 1
ATOM 1589 N N . LEU A 1 205 ? 9.243 -0.447 -8.965 1.00 90.88 205 LEU A N 1
ATOM 1590 C CA . LEU A 1 205 ? 8.774 -1.821 -8.844 1.00 90.88 205 LEU A CA 1
ATOM 1591 C C . LEU A 1 205 ? 7.258 -1.805 -8.717 1.00 90.88 205 LEU A C 1
ATOM 1593 O O . LEU A 1 205 ? 6.703 -0.937 -8.045 1.00 90.88 205 LEU A O 1
ATOM 1597 N N . TRP A 1 206 ? 6.578 -2.794 -9.289 1.00 89.06 206 TRP A N 1
ATOM 1598 C CA . TRP A 1 206 ? 5.187 -3.041 -8.928 1.00 89.06 206 TRP A CA 1
ATOM 1599 C C . TRP A 1 206 ? 4.916 -4.513 -8.717 1.00 89.06 206 TRP A C 1
ATOM 1601 O O . TRP A 1 206 ? 5.402 -5.394 -9.431 1.00 89.06 206 TRP A O 1
ATOM 1611 N N . THR A 1 207 ? 4.105 -4.765 -7.705 1.00 87.25 207 THR A N 1
ATOM 1612 C CA . THR A 1 207 ? 3.681 -6.101 -7.333 1.00 87.25 207 THR A CA 1
ATOM 1613 C C . THR A 1 207 ? 2.174 -6.201 -7.454 1.00 87.25 207 THR A C 1
ATOM 1615 O O . THR A 1 207 ? 1.437 -5.226 -7.285 1.00 87.25 207 THR A O 1
ATOM 1618 N N . GLN A 1 208 ? 1.715 -7.404 -7.761 1.00 82.25 208 GLN A N 1
ATOM 1619 C CA . GLN A 1 208 ? 0.305 -7.721 -7.851 1.00 82.25 208 GLN A CA 1
ATOM 1620 C C . GLN A 1 208 ? 0.065 -9.021 -7.101 1.00 82.25 208 GLN A C 1
ATOM 1622 O O . GLN A 1 208 ? 0.739 -10.016 -7.358 1.00 82.25 208 GLN A O 1
ATOM 1627 N N . GLN A 1 209 ? -0.860 -8.994 -6.137 1.00 77.75 209 GLN A N 1
ATOM 1628 C CA . GLN A 1 209 ? -1.154 -10.145 -5.267 1.00 77.75 209 GLN A CA 1
ATOM 1629 C C . GLN A 1 209 ? 0.103 -10.710 -4.571 1.00 77.75 209 GLN A C 1
ATOM 1631 O O . GLN A 1 209 ? 0.216 -11.909 -4.348 1.00 77.75 209 GLN A O 1
ATOM 1636 N N . GLY A 1 210 ? 1.067 -9.843 -4.247 1.00 73.88 210 GLY A N 1
ATOM 1637 C CA . GLY A 1 210 ? 2.320 -10.231 -3.592 1.00 73.88 210 GLY A CA 1
ATOM 1638 C C . GLY A 1 210 ? 3.431 -10.720 -4.529 1.00 73.88 210 GLY A C 1
ATOM 1639 O O . GLY A 1 210 ? 4.548 -10.917 -4.065 1.00 73.88 210 GLY A O 1
ATOM 1640 N N . VAL A 1 211 ? 3.181 -10.854 -5.836 1.00 81.38 211 VAL A N 1
ATOM 1641 C CA . VAL A 1 211 ? 4.198 -11.261 -6.821 1.00 81.38 211 VAL A CA 1
ATOM 1642 C C . VAL A 1 211 ? 4.725 -10.039 -7.572 1.00 81.38 211 VAL A C 1
ATOM 1644 O O . VAL A 1 211 ? 3.934 -9.237 -8.076 1.00 81.38 211 VAL A O 1
ATOM 1647 N N . LEU A 1 212 ? 6.053 -9.894 -7.660 1.00 83.19 212 LEU A N 1
ATOM 1648 C CA . LEU A 1 212 ? 6.705 -8.872 -8.486 1.00 83.19 212 LEU A CA 1
ATOM 1649 C C . LEU A 1 212 ? 6.369 -9.114 -9.958 1.00 83.19 212 LEU A C 1
ATOM 1651 O O . LEU A 1 212 ? 6.686 -10.169 -10.498 1.00 83.19 212 LEU A O 1
ATOM 1655 N N . GLN A 1 213 ? 5.720 -8.140 -10.592 1.00 77.81 213 GLN A N 1
ATOM 1656 C CA . GLN A 1 213 ? 5.261 -8.280 -11.973 1.00 77.81 213 GLN A CA 1
ATOM 1657 C C . GLN A 1 213 ? 6.340 -7.832 -12.951 1.00 77.81 213 GLN A C 1
ATOM 1659 O O . GLN A 1 213 ? 6.716 -8.580 -13.850 1.00 77.81 213 GLN A O 1
ATOM 1664 N N . SER A 1 214 ? 6.868 -6.620 -12.787 1.00 76.44 214 SER A N 1
ATOM 1665 C CA . SER A 1 214 ? 8.148 -6.237 -13.384 1.00 76.44 214 SER A CA 1
ATOM 1666 C C . SER A 1 214 ? 8.719 -4.990 -12.695 1.00 76.44 214 SER A C 1
ATOM 1668 O O . SER A 1 214 ? 8.207 -4.538 -11.666 1.00 76.44 214 SER A O 1
ATOM 1670 N N . ALA A 1 215 ? 9.832 -4.486 -13.228 1.00 83.12 215 ALA A N 1
ATOM 1671 C CA . ALA A 1 215 ? 10.568 -3.357 -12.691 1.00 83.12 215 ALA A CA 1
ATOM 1672 C C . ALA A 1 215 ? 11.081 -2.458 -13.822 1.00 83.12 215 ALA A C 1
ATOM 1674 O O . ALA A 1 215 ? 11.498 -2.951 -14.871 1.00 83.12 215 ALA A O 1
ATOM 1675 N N . ILE A 1 216 ? 11.091 -1.148 -13.591 1.00 87.00 216 ILE A N 1
ATOM 1676 C CA . ILE A 1 216 ? 11.941 -0.209 -14.323 1.00 87.00 216 ILE A CA 1
ATOM 1677 C C . ILE A 1 216 ? 13.216 -0.079 -13.496 1.00 87.00 216 ILE A C 1
ATOM 1679 O O . ILE A 1 216 ? 13.201 0.541 -12.435 1.00 87.00 216 ILE A O 1
ATOM 1683 N N . GLU A 1 217 ? 14.291 -0.726 -13.943 1.00 86.81 217 GLU A N 1
ATOM 1684 C CA . GLU A 1 217 ? 15.540 -0.820 -13.174 1.00 86.81 217 GLU A CA 1
ATOM 1685 C C . GLU A 1 217 ? 16.359 0.466 -13.192 1.00 86.81 217 GLU A C 1
ATOM 1687 O O . GLU A 1 217 ? 17.027 0.767 -12.211 1.00 86.81 217 GLU A O 1
ATOM 1692 N N . SER A 1 218 ? 16.291 1.228 -14.283 1.00 89.12 218 SER A N 1
ATOM 1693 C CA . SER A 1 218 ? 17.033 2.473 -14.438 1.00 89.12 218 SER A CA 1
ATOM 1694 C C . SER A 1 218 ? 16.136 3.539 -15.052 1.00 89.12 218 SER A C 1
ATOM 1696 O O . SER A 1 218 ? 15.838 3.519 -16.246 1.00 89.12 218 SER A O 1
ATOM 1698 N N . LEU A 1 219 ? 15.667 4.451 -14.205 1.00 90.88 219 LEU A N 1
ATOM 1699 C CA . LEU A 1 219 ? 14.934 5.648 -14.587 1.00 90.88 219 LEU A CA 1
ATOM 1700 C C . LEU A 1 219 ? 15.847 6.868 -14.388 1.00 90.88 219 LEU A C 1
ATOM 1702 O O . LEU A 1 219 ? 16.412 7.020 -13.302 1.00 90.88 219 LEU A O 1
ATOM 1706 N N . PRO A 1 220 ? 16.001 7.758 -15.383 1.00 92.31 220 PRO A N 1
ATOM 1707 C CA . PRO A 1 220 ? 16.781 8.978 -15.210 1.00 92.31 220 PRO A CA 1
ATOM 1708 C C . PRO A 1 220 ? 16.256 9.819 -14.042 1.00 92.31 220 PRO A C 1
ATOM 1710 O O . PRO A 1 220 ? 15.044 9.991 -13.893 1.00 92.31 220 PRO A O 1
ATOM 1713 N N . LEU A 1 221 ? 17.164 10.385 -13.242 1.00 91.94 221 LEU A N 1
ATOM 1714 C CA . LEU A 1 221 ? 16.813 11.155 -12.040 1.00 91.94 221 LEU A CA 1
ATOM 1715 C C . LEU A 1 221 ? 15.788 12.270 -12.280 1.00 91.94 221 LEU A C 1
ATOM 1717 O O . LEU A 1 221 ? 14.833 12.335 -11.509 1.00 91.94 221 LEU A O 1
ATOM 1721 N N . PRO A 1 222 ? 15.887 13.082 -13.355 1.00 91.75 222 PRO A N 1
ATOM 1722 C CA . PRO A 1 222 ? 14.898 14.131 -13.602 1.00 91.75 222 PRO A CA 1
ATOM 1723 C C . PRO A 1 222 ? 13.486 13.574 -13.821 1.00 91.75 222 PRO A C 1
ATOM 1725 O O . PRO A 1 222 ? 12.500 14.172 -13.395 1.00 91.75 222 PRO A O 1
ATOM 1728 N N . VAL A 1 223 ? 13.379 12.405 -14.462 1.00 92.44 223 VAL A N 1
ATOM 1729 C CA . VAL A 1 223 ? 12.094 11.734 -14.703 1.00 92.44 223 VAL A CA 1
ATOM 1730 C C . VAL A 1 223 ? 11.568 11.117 -13.411 1.00 92.44 223 VAL A C 1
ATOM 1732 O O . VAL A 1 223 ? 10.378 11.225 -13.131 1.00 92.44 223 VAL A O 1
ATOM 1735 N N . PHE A 1 224 ? 12.443 10.511 -12.603 1.00 93.69 224 PHE A N 1
ATOM 1736 C CA . PHE A 1 224 ? 12.074 9.947 -11.305 1.00 93.69 224 PHE A CA 1
ATOM 1737 C C . PHE A 1 224 ? 11.579 11.019 -10.328 1.00 93.69 224 PHE A C 1
ATOM 1739 O O . PHE A 1 224 ? 10.523 10.862 -9.723 1.00 93.69 224 PHE A O 1
ATOM 1746 N N . GLU A 1 225 ? 12.306 12.126 -10.194 1.00 92.00 225 GLU A N 1
ATOM 1747 C CA . GLU A 1 225 ? 11.919 13.231 -9.312 1.00 92.00 225 GLU A CA 1
ATOM 1748 C C . GLU A 1 225 ? 10.616 13.882 -9.788 1.00 92.00 225 GLU A C 1
ATOM 1750 O O . GLU A 1 225 ? 9.722 14.129 -8.977 1.00 92.00 225 GLU A O 1
ATOM 1755 N N . GLY A 1 226 ? 10.451 14.054 -11.104 1.00 92.44 226 GLY A N 1
ATOM 1756 C CA . GLY A 1 226 ? 9.180 14.472 -11.691 1.00 92.44 226 GLY A CA 1
ATOM 1757 C C . GLY A 1 226 ? 8.044 13.495 -11.374 1.00 92.44 226 GLY A C 1
ATOM 1758 O O . GLY A 1 226 ? 6.953 13.917 -11.011 1.00 92.44 226 GLY A O 1
ATOM 1759 N N . LEU A 1 227 ? 8.292 12.185 -11.443 1.00 94.25 227 LEU A N 1
ATOM 1760 C CA . LEU A 1 227 ? 7.293 11.168 -11.111 1.00 94.25 227 LEU A CA 1
ATOM 1761 C C . LEU A 1 227 ? 6.864 11.251 -9.637 1.00 94.25 227 LEU A C 1
ATOM 1763 O O . LEU A 1 227 ? 5.671 11.191 -9.344 1.00 94.25 227 LEU A O 1
ATOM 1767 N N . VAL A 1 228 ? 7.812 11.421 -8.710 1.00 93.31 228 VAL A N 1
ATOM 1768 C CA . VAL A 1 228 ? 7.517 11.615 -7.280 1.00 93.31 228 VAL A CA 1
ATOM 1769 C C . VAL A 1 228 ? 6.683 12.881 -7.062 1.00 93.31 228 VAL A C 1
ATOM 1771 O O . VAL A 1 228 ? 5.719 12.855 -6.295 1.00 93.31 228 VAL A O 1
ATOM 1774 N N . GLN A 1 229 ? 7.001 13.976 -7.758 1.00 92.75 229 GLN A N 1
ATOM 1775 C CA . GLN A 1 229 ? 6.218 15.213 -7.697 1.00 92.75 229 GLN A CA 1
ATOM 1776 C C . GLN A 1 229 ? 4.794 15.033 -8.231 1.00 92.75 229 GLN A C 1
ATOM 1778 O O . GLN A 1 229 ? 3.859 15.533 -7.613 1.00 92.75 229 GLN A O 1
ATOM 1783 N N . GLU A 1 230 ? 4.605 14.284 -9.318 1.00 94.06 230 GLU A N 1
ATOM 1784 C CA . GLU A 1 230 ? 3.275 13.962 -9.850 1.00 94.06 230 GLU A CA 1
ATOM 1785 C C . GLU A 1 230 ? 2.466 13.099 -8.869 1.00 94.06 230 GLU A C 1
ATOM 1787 O O . GLU A 1 230 ? 1.278 13.351 -8.658 1.00 94.06 230 GLU A O 1
ATOM 1792 N N . PHE A 1 231 ? 3.099 12.132 -8.190 1.00 93.88 231 PHE A N 1
ATOM 1793 C CA . PHE A 1 231 ? 2.443 11.395 -7.104 1.00 93.88 231 PHE A CA 1
ATOM 1794 C C . PHE A 1 231 ? 2.044 12.333 -5.966 1.00 93.88 231 PHE A C 1
ATOM 1796 O O . PHE A 1 231 ? 0.898 12.310 -5.525 1.00 93.88 231 PHE A O 1
ATOM 1803 N N . LYS A 1 232 ? 2.943 13.209 -5.516 1.00 92.19 232 LYS A N 1
ATOM 1804 C CA . LYS A 1 232 ? 2.613 14.197 -4.484 1.00 92.19 232 LYS A CA 1
ATOM 1805 C C . LYS A 1 232 ? 1.452 15.093 -4.909 1.00 92.19 232 LYS A C 1
ATOM 1807 O O . LYS A 1 232 ? 0.504 15.241 -4.143 1.00 92.19 232 LYS A O 1
ATOM 1812 N N . HIS A 1 233 ? 1.472 15.605 -6.137 1.00 92.62 233 HIS A N 1
ATOM 1813 C CA . HIS A 1 233 ? 0.389 16.412 -6.690 1.00 92.62 233 HIS A CA 1
ATOM 1814 C C . HIS A 1 233 ? -0.945 15.659 -6.677 1.00 92.62 233 HIS A C 1
ATOM 1816 O O . HIS A 1 233 ? -1.941 16.165 -6.164 1.00 92.62 233 HIS A O 1
ATOM 1822 N N . PHE A 1 234 ? -0.956 14.416 -7.164 1.00 90.38 234 PHE A N 1
ATOM 1823 C CA . PHE A 1 234 ? -2.155 13.584 -7.232 1.00 90.38 234 PHE A CA 1
ATOM 1824 C C . PHE A 1 234 ? -2.761 13.273 -5.847 1.00 90.38 234 PHE A C 1
ATOM 1826 O O . PHE A 1 234 ? -3.982 13.143 -5.720 1.00 90.38 234 PHE A O 1
ATOM 1833 N N . PHE A 1 235 ? -1.929 13.202 -4.803 1.00 92.19 235 PHE A N 1
ATOM 1834 C CA . PHE A 1 235 ? -2.343 13.001 -3.407 1.00 92.19 235 PHE A CA 1
ATOM 1835 C C . PHE A 1 235 ? -2.488 14.307 -2.601 1.00 92.19 235 PHE A C 1
ATOM 1837 O O . PHE A 1 235 ? -2.688 14.247 -1.390 1.00 92.19 235 PHE A O 1
ATOM 1844 N N . ASN A 1 236 ? -2.432 15.481 -3.246 1.00 91.62 236 ASN A N 1
ATOM 1845 C CA . ASN A 1 236 ? -2.478 16.803 -2.602 1.00 91.62 236 ASN A CA 1
ATOM 1846 C C . ASN A 1 236 ? -1.395 17.017 -1.521 1.00 91.62 236 ASN A C 1
ATOM 1848 O O . ASN A 1 236 ? -1.618 17.706 -0.525 1.00 91.62 236 ASN A O 1
ATOM 1852 N N . LEU A 1 237 ? -0.216 16.429 -1.714 1.00 89.81 237 LEU A N 1
ATOM 1853 C CA . LEU A 1 237 ? 0.965 16.647 -0.885 1.00 89.81 237 LEU A CA 1
ATOM 1854 C C . LEU A 1 237 ? 1.801 17.827 -1.405 1.00 89.81 237 LEU A C 1
ATOM 1856 O O . LEU A 1 237 ? 1.853 18.069 -2.614 1.00 89.81 237 LEU A O 1
ATOM 1860 N N . PRO A 1 238 ? 2.503 18.552 -0.515 1.00 88.31 238 PRO A N 1
ATOM 1861 C CA . PRO A 1 238 ? 3.420 19.603 -0.929 1.00 88.31 238 PRO A CA 1
ATOM 1862 C C . PRO A 1 238 ? 4.612 19.022 -1.700 1.00 88.31 238 PRO A C 1
ATOM 1864 O O . PRO A 1 238 ? 5.121 17.950 -1.375 1.00 88.31 238 PRO A O 1
ATOM 1867 N N . TYR A 1 239 ? 5.117 19.777 -2.677 1.00 89.31 239 TYR A N 1
ATOM 1868 C CA . TYR A 1 239 ? 6.296 19.393 -3.466 1.00 89.31 239 TYR A CA 1
ATOM 1869 C C . TYR A 1 239 ? 7.601 19.385 -2.663 1.00 89.31 239 TYR A C 1
ATOM 1871 O O . TYR A 1 239 ? 8.584 18.789 -3.095 1.00 89.31 239 TYR A O 1
ATOM 1879 N N . MET A 1 240 ? 7.615 20.025 -1.492 1.00 88.44 240 MET A N 1
ATOM 1880 C CA . MET A 1 240 ? 8.786 20.054 -0.619 1.00 88.44 240 MET A CA 1
ATOM 1881 C C . MET A 1 240 ? 9.141 18.641 -0.128 1.00 88.44 240 MET A C 1
ATOM 1883 O O . MET A 1 240 ? 8.229 17.841 0.111 1.00 88.44 240 MET A O 1
ATOM 1887 N N . PRO A 1 241 ? 10.436 18.325 0.047 1.00 87.50 241 PRO A N 1
ATOM 1888 C CA . PRO A 1 241 ? 10.854 17.049 0.608 1.00 87.50 241 PRO A CA 1
ATOM 1889 C C . PRO A 1 241 ? 10.275 16.824 2.008 1.00 87.50 241 PRO A C 1
ATOM 1891 O O . PRO A 1 241 ? 10.312 17.720 2.857 1.00 87.50 241 PRO A O 1
ATOM 1894 N N . VAL A 1 242 ? 9.741 15.630 2.256 1.00 88.62 242 VAL A N 1
ATOM 1895 C CA . VAL A 1 242 ? 9.214 15.257 3.570 1.00 88.62 242 VAL A CA 1
ATOM 1896 C C . VAL A 1 242 ? 10.367 15.025 4.549 1.00 88.62 242 VAL A C 1
ATOM 1898 O O . VAL A 1 242 ? 11.377 14.423 4.205 1.00 88.62 242 VAL A O 1
ATOM 1901 N N . GLN A 1 243 ? 10.229 15.496 5.790 1.00 89.50 243 GLN A N 1
ATOM 1902 C CA . GLN A 1 243 ? 11.234 15.259 6.842 1.00 89.50 243 GLN A CA 1
ATOM 1903 C C . GLN A 1 243 ? 10.993 13.953 7.606 1.00 89.50 243 GLN A C 1
ATOM 1905 O O . GLN A 1 243 ? 11.901 13.418 8.236 1.00 89.50 243 GLN A O 1
ATOM 1910 N N . GLN A 1 244 ? 9.759 13.452 7.575 1.00 92.19 244 GLN A N 1
ATOM 1911 C CA . GLN A 1 244 ? 9.330 12.230 8.243 1.00 92.19 244 GLN A CA 1
ATOM 1912 C C . GLN A 1 244 ? 8.415 11.439 7.309 1.00 92.19 244 GLN A C 1
ATOM 1914 O O . GLN A 1 244 ? 7.799 12.004 6.402 1.00 92.19 244 GLN A O 1
ATOM 1919 N N . ALA A 1 245 ? 8.326 10.130 7.547 1.00 93.31 245 ALA A N 1
ATOM 1920 C CA . ALA A 1 245 ? 7.428 9.249 6.815 1.00 93.31 245 ALA A CA 1
ATOM 1921 C C . ALA A 1 245 ? 5.990 9.787 6.877 1.00 93.31 245 ALA A C 1
ATOM 1923 O O . ALA A 1 245 ? 5.415 9.908 7.957 1.00 93.31 245 ALA A O 1
ATOM 1924 N N . THR A 1 246 ? 5.426 10.126 5.721 1.00 94.19 246 THR A N 1
ATOM 1925 C CA . THR A 1 246 ? 4.092 10.724 5.608 1.00 94.19 246 THR A CA 1
ATOM 1926 C C . THR A 1 246 ? 3.196 9.789 4.813 1.00 94.19 246 THR A C 1
ATOM 1928 O O . THR A 1 246 ? 3.520 9.449 3.677 1.00 94.19 246 THR A O 1
ATOM 1931 N N . GLN A 1 247 ? 2.073 9.380 5.401 1.00 94.88 247 GLN A N 1
ATOM 1932 C CA . GLN A 1 247 ? 1.065 8.547 4.748 1.00 94.88 247 GLN A CA 1
ATOM 1933 C C . GLN A 1 247 ? -0.191 9.369 4.455 1.00 94.88 247 GLN A C 1
ATOM 1935 O O . GLN A 1 247 ? -0.683 10.092 5.320 1.00 94.88 247 GLN A O 1
ATOM 1940 N N . VAL A 1 248 ? -0.716 9.240 3.239 1.00 94.69 248 VAL A N 1
ATOM 1941 C CA . VAL A 1 248 ? -1.943 9.889 2.776 1.00 94.69 248 VAL A CA 1
ATOM 1942 C C . VAL A 1 248 ? -2.856 8.860 2.137 1.00 94.69 248 VAL A C 1
ATOM 1944 O O . VAL A 1 248 ? -2.420 7.989 1.387 1.00 94.69 248 VAL A O 1
ATOM 1947 N N . GLU A 1 249 ? -4.144 8.986 2.424 1.00 94.75 249 GLU A N 1
ATOM 1948 C CA . GLU A 1 249 ? -5.180 8.071 1.970 1.00 94.75 249 GLU A CA 1
ATOM 1949 C C . GLU A 1 249 ? -6.209 8.845 1.154 1.00 94.75 249 GLU A C 1
ATOM 1951 O O . GLU A 1 249 ? -6.730 9.863 1.610 1.00 94.75 249 GLU A O 1
ATOM 1956 N N . ILE A 1 250 ? -6.518 8.363 -0.048 1.00 93.12 250 ILE A N 1
ATOM 1957 C CA . ILE A 1 250 ? -7.601 8.913 -0.864 1.00 93.12 250 ILE A CA 1
ATOM 1958 C C . ILE A 1 250 ? -8.513 7.794 -1.352 1.00 93.12 250 ILE A C 1
ATOM 1960 O O . ILE A 1 250 ? -8.062 6.759 -1.845 1.00 93.12 250 ILE A O 1
ATOM 1964 N N . GLU A 1 251 ? -9.816 8.027 -1.251 1.00 93.06 251 GLU A N 1
ATOM 1965 C CA . GLU A 1 251 ? -10.828 7.128 -1.794 1.00 93.06 251 GLU A CA 1
ATOM 1966 C C . GLU A 1 251 ? -11.262 7.579 -3.185 1.00 93.06 251 GLU A C 1
ATOM 1968 O O . GLU A 1 251 ? -11.426 8.776 -3.457 1.00 93.06 251 GLU A O 1
ATOM 1973 N N . ARG A 1 252 ? -11.428 6.618 -4.091 1.00 91.94 252 ARG A N 1
ATOM 1974 C CA . ARG A 1 252 ? -11.811 6.861 -5.482 1.00 91.94 252 ARG A CA 1
ATOM 1975 C C . ARG A 1 252 ? -12.734 5.767 -6.005 1.00 91.94 252 ARG A C 1
ATOM 1977 O O . ARG A 1 252 ? -12.705 4.634 -5.532 1.00 91.94 252 ARG A O 1
ATOM 1984 N N . LEU A 1 253 ? -13.508 6.093 -7.037 1.00 90.00 253 LEU A N 1
ATOM 1985 C CA . LEU A 1 253 ? -14.228 5.104 -7.843 1.00 90.00 253 LEU A CA 1
ATOM 1986 C C . LEU A 1 253 ? -13.462 4.816 -9.135 1.00 90.00 253 LEU A C 1
ATOM 1988 O O . LEU A 1 253 ? -13.232 5.724 -9.928 1.00 90.00 253 LEU A O 1
ATOM 1992 N N . TYR A 1 254 ? -13.117 3.558 -9.388 1.00 88.38 254 TYR A N 1
ATOM 1993 C CA . TYR A 1 254 ? -12.502 3.108 -10.639 1.00 88.38 254 TYR A CA 1
ATOM 1994 C C . TYR A 1 254 ? -13.319 1.957 -11.218 1.00 88.38 254 TYR A C 1
ATOM 1996 O O . TYR A 1 254 ? -13.558 0.969 -10.530 1.00 88.38 254 TYR A O 1
ATOM 2004 N N . ASN A 1 255 ? -13.804 2.084 -12.456 1.00 85.25 255 ASN A N 1
ATOM 2005 C CA . ASN A 1 255 ? -14.703 1.101 -13.082 1.00 85.25 255 ASN A CA 1
ATOM 2006 C C . ASN A 1 255 ? -15.878 0.684 -12.169 1.00 85.25 255 ASN A C 1
ATOM 2008 O O . ASN A 1 255 ? -16.182 -0.498 -12.033 1.00 85.25 255 ASN A O 1
ATOM 2012 N N . LYS A 1 256 ? -16.516 1.661 -11.503 1.00 84.31 256 LYS A N 1
ATOM 2013 C CA . LYS A 1 256 ? -17.595 1.468 -10.503 1.00 84.31 256 LYS A CA 1
ATOM 2014 C C . LYS A 1 256 ? -17.194 0.670 -9.252 1.00 84.31 256 LYS A C 1
ATOM 2016 O O . LYS A 1 256 ? -18.051 0.333 -8.443 1.00 84.31 256 LYS A O 1
ATOM 2021 N N . THR A 1 257 ? -15.908 0.394 -9.073 1.00 86.50 257 THR A N 1
ATOM 2022 C CA . THR A 1 257 ? -15.355 -0.255 -7.884 1.00 86.50 257 THR A CA 1
ATOM 2023 C C . THR A 1 257 ? -14.775 0.805 -6.958 1.00 86.50 257 THR A C 1
ATOM 2025 O O . THR A 1 257 ? -14.025 1.677 -7.399 1.00 86.50 257 THR A O 1
ATOM 2028 N N . HIS A 1 258 ? -15.118 0.731 -5.673 1.00 91.06 258 HIS A N 1
ATOM 2029 C CA . HIS A 1 258 ? -14.526 1.576 -4.639 1.00 91.06 258 HIS A CA 1
ATOM 2030 C C . HIS A 1 258 ? -13.104 1.120 -4.333 1.00 91.06 258 HIS A C 1
ATOM 2032 O O . HIS A 1 258 ? -12.855 -0.062 -4.080 1.00 91.06 258 HIS A O 1
ATOM 2038 N N . LEU A 1 259 ? -12.181 2.073 -4.398 1.00 92.25 259 LEU A N 1
ATOM 2039 C CA . LEU A 1 259 ? -10.769 1.883 -4.128 1.00 92.25 259 LEU A CA 1
ATOM 2040 C C . LEU A 1 259 ? -10.320 2.838 -3.030 1.00 92.25 259 LEU A C 1
ATOM 2042 O O . LEU A 1 259 ? -10.715 4.006 -3.014 1.00 92.25 259 LEU A O 1
ATOM 2046 N N . LEU A 1 260 ? -9.397 2.359 -2.206 1.00 93.56 260 LEU A N 1
ATOM 2047 C CA . LEU A 1 260 ? -8.573 3.192 -1.346 1.00 93.56 260 LEU A CA 1
ATOM 2048 C C . LEU A 1 260 ? -7.138 3.141 -1.859 1.00 93.56 260 LEU A C 1
ATOM 2050 O O . LEU A 1 260 ? -6.559 2.064 -2.020 1.00 93.56 260 LEU A O 1
ATOM 2054 N N . LEU A 1 261 ? -6.581 4.314 -2.129 1.00 94.38 261 LEU A N 1
ATOM 2055 C CA . LEU A 1 261 ? -5.187 4.487 -2.499 1.00 94.38 261 LEU A CA 1
ATOM 2056 C C . LEU A 1 261 ? -4.443 5.040 -1.288 1.00 94.38 261 LEU A C 1
ATOM 2058 O O . LEU A 1 261 ? -4.797 6.107 -0.787 1.00 94.38 261 LEU A O 1
ATOM 2062 N N . LEU A 1 262 ? -3.425 4.318 -0.830 1.00 94.94 262 LEU A N 1
ATOM 2063 C CA . LEU A 1 262 ? -2.581 4.719 0.287 1.00 94.94 262 LEU A CA 1
ATOM 2064 C C . LEU A 1 262 ? -1.196 5.029 -0.260 1.00 94.94 262 LEU A C 1
ATOM 2066 O O . LEU A 1 262 ? -0.499 4.127 -0.722 1.00 94.94 262 LEU A O 1
ATOM 2070 N N . LEU A 1 263 ? -0.819 6.301 -0.233 1.00 96.25 263 LEU A N 1
ATOM 2071 C CA . LEU A 1 263 ? 0.514 6.755 -0.596 1.00 96.25 263 LEU A CA 1
ATOM 2072 C C . LEU A 1 263 ? 1.321 6.982 0.674 1.00 96.25 263 LEU A C 1
ATOM 2074 O O . LEU A 1 263 ? 0.916 7.760 1.532 1.00 96.25 263 LEU A O 1
ATOM 2078 N N . GLN A 1 264 ? 2.485 6.363 0.763 1.00 96.50 264 GLN A N 1
ATOM 2079 C CA . GLN A 1 264 ? 3.467 6.624 1.798 1.00 96.50 264 GLN A CA 1
ATOM 2080 C C . GLN A 1 264 ? 4.724 7.196 1.151 1.00 96.50 264 GLN A C 1
ATOM 2082 O O . GLN A 1 264 ? 5.323 6.562 0.288 1.00 96.50 264 GLN A O 1
ATOM 2087 N N . VAL A 1 265 ? 5.126 8.387 1.583 1.00 95.88 265 VAL A N 1
ATOM 2088 C CA . VAL A 1 265 ? 6.369 9.038 1.164 1.00 95.88 265 VAL A CA 1
ATOM 2089 C C . VAL A 1 265 ? 7.339 9.009 2.335 1.00 95.88 265 VAL A C 1
ATOM 2091 O O . VAL A 1 265 ? 7.021 9.496 3.423 1.00 95.88 265 VAL A O 1
ATOM 2094 N N . THR A 1 266 ? 8.513 8.425 2.129 1.00 95.50 266 THR A N 1
ATOM 2095 C CA . THR A 1 266 ? 9.558 8.279 3.145 1.00 95.50 266 THR A CA 1
ATOM 2096 C C . THR A 1 266 ? 10.826 9.014 2.723 1.00 95.50 266 THR A C 1
ATOM 2098 O O . THR A 1 266 ? 11.257 8.874 1.579 1.00 95.50 266 THR A O 1
ATOM 2101 N N . PRO A 1 267 ? 11.463 9.782 3.624 1.00 94.19 267 PRO A N 1
ATOM 2102 C CA . PRO A 1 267 ? 12.777 10.340 3.340 1.00 94.19 267 PRO A CA 1
ATOM 2103 C C . PRO A 1 267 ? 13.819 9.215 3.328 1.00 94.19 267 PRO A C 1
ATOM 2105 O O . PRO A 1 267 ? 14.003 8.526 4.332 1.00 94.19 267 PRO A O 1
ATOM 2108 N N . GLY A 1 268 ? 14.489 9.023 2.194 1.00 88.19 268 GLY A N 1
ATOM 2109 C CA . GLY A 1 268 ? 15.575 8.064 2.014 1.00 88.19 268 GLY A CA 1
ATOM 2110 C C . GLY A 1 268 ? 16.950 8.737 1.984 1.00 88.19 268 GLY A C 1
ATOM 2111 O O . GLY A 1 268 ? 17.082 9.962 1.990 1.00 88.19 268 GLY A O 1
ATOM 2112 N N . LYS A 1 269 ? 18.010 7.922 1.924 1.00 86.94 269 LYS A N 1
ATOM 2113 C CA . LYS A 1 269 ? 19.408 8.403 1.919 1.00 86.94 269 LYS A CA 1
ATOM 2114 C C . LYS A 1 269 ? 19.749 9.250 0.691 1.00 86.94 269 LYS A C 1
ATOM 2116 O O . LYS A 1 269 ? 20.578 10.149 0.774 1.00 86.94 269 LYS A O 1
ATOM 2121 N N . ASN A 1 270 ? 19.137 8.928 -0.444 1.00 86.88 270 ASN A N 1
ATOM 2122 C CA . ASN A 1 270 ? 19.445 9.516 -1.748 1.00 86.88 270 ASN A CA 1
ATOM 2123 C C . ASN A 1 270 ? 18.310 10.394 -2.293 1.00 86.88 270 ASN A C 1
ATOM 2125 O O . ASN A 1 270 ? 18.405 10.887 -3.413 1.00 86.88 270 ASN A O 1
ATOM 2129 N N . GLY A 1 271 ? 17.248 10.580 -1.512 1.00 88.19 271 GLY A N 1
ATOM 2130 C CA . GLY A 1 271 ? 16.037 11.295 -1.891 1.00 88.19 271 GLY A CA 1
ATOM 2131 C C . GLY A 1 271 ? 14.802 10.584 -1.355 1.00 88.19 271 GLY A C 1
ATOM 2132 O O . GLY A 1 271 ? 14.903 9.687 -0.523 1.00 88.19 271 GLY A O 1
ATOM 2133 N N . GLU A 1 272 ? 13.631 11.009 -1.805 1.00 92.44 272 GLU A N 1
ATOM 2134 C CA . GLU A 1 272 ? 12.367 10.446 -1.339 1.00 92.44 272 GLU A CA 1
ATOM 2135 C C . GLU A 1 272 ? 12.075 9.098 -1.992 1.00 92.44 272 GLU A C 1
ATOM 2137 O O . GLU A 1 272 ? 12.278 8.903 -3.191 1.00 92.44 272 GLU A O 1
ATOM 2142 N N . GLU A 1 273 ? 11.553 8.190 -1.182 1.00 94.56 273 GLU A N 1
ATOM 2143 C CA . GLU A 1 273 ? 11.010 6.908 -1.604 1.00 94.56 273 GLU A CA 1
ATOM 2144 C C . GLU A 1 273 ? 9.488 6.966 -1.486 1.00 94.56 273 GLU A C 1
ATOM 2146 O O . GLU A 1 273 ? 8.940 7.617 -0.589 1.00 94.56 273 GLU A O 1
ATOM 2151 N N . VAL A 1 274 ? 8.793 6.310 -2.411 1.00 95.94 274 VAL A N 1
ATOM 2152 C CA . VAL A 1 274 ? 7.330 6.352 -2.475 1.00 95.94 274 VAL A CA 1
ATOM 2153 C C . VAL A 1 274 ? 6.776 4.946 -2.573 1.00 95.94 274 VAL A C 1
ATOM 2155 O O . VAL A 1 274 ? 7.123 4.193 -3.477 1.00 95.94 274 VAL A O 1
ATOM 2158 N N . ASN A 1 275 ? 5.849 4.622 -1.683 1.00 95.38 275 ASN A N 1
ATOM 2159 C CA . ASN A 1 275 ? 5.112 3.372 -1.692 1.00 95.38 275 ASN A CA 1
ATOM 2160 C C . ASN A 1 275 ? 3.635 3.673 -1.920 1.00 95.38 275 ASN A C 1
ATOM 2162 O O . ASN A 1 275 ? 3.026 4.411 -1.149 1.00 95.38 275 ASN A O 1
ATOM 2166 N N . LEU A 1 276 ? 3.047 3.105 -2.968 1.00 95.25 276 LEU A N 1
ATOM 2167 C CA . LEU A 1 276 ? 1.606 3.156 -3.195 1.00 95.25 276 LEU A CA 1
ATOM 2168 C C . LEU A 1 276 ? 1.007 1.781 -2.942 1.00 95.25 276 LEU A C 1
ATOM 2170 O O . LEU A 1 276 ? 1.452 0.792 -3.520 1.00 95.25 276 LEU A O 1
ATOM 2174 N N . GLN A 1 277 ? -0.070 1.732 -2.169 1.00 93.88 277 GLN A N 1
ATOM 2175 C CA . GLN A 1 277 ? -0.893 0.546 -2.002 1.00 93.88 277 GLN A CA 1
ATOM 2176 C C . GLN A 1 277 ? -2.313 0.808 -2.498 1.00 93.88 277 GLN A C 1
ATOM 2178 O O . GLN A 1 277 ? -2.947 1.797 -2.136 1.00 93.88 277 GLN A O 1
ATOM 2183 N N . VAL A 1 278 ? -2.823 -0.113 -3.314 1.00 93.12 278 VAL A N 1
ATOM 2184 C CA . VAL A 1 278 ? -4.202 -0.100 -3.803 1.00 93.12 278 VAL A CA 1
ATOM 2185 C C . VAL A 1 278 ? -5.002 -1.166 -3.071 1.00 93.12 278 VAL A C 1
ATOM 2187 O O . VAL A 1 278 ? -4.742 -2.362 -3.222 1.00 93.12 278 VAL A O 1
ATOM 2190 N N . LEU A 1 279 ? -6.007 -0.739 -2.312 1.00 91.69 279 LEU A N 1
ATOM 2191 C CA . LEU A 1 279 ? -6.940 -1.625 -1.626 1.00 91.69 279 LEU A CA 1
ATOM 2192 C C . LEU A 1 279 ? -8.312 -1.587 -2.297 1.00 91.69 279 LEU A C 1
ATOM 2194 O O . LEU A 1 279 ? -8.836 -0.523 -2.625 1.00 91.69 279 LEU A O 1
ATOM 2198 N N . ARG A 1 280 ? -8.900 -2.772 -2.484 1.00 90.38 280 ARG A N 1
ATOM 2199 C CA . ARG A 1 280 ? -10.245 -2.970 -3.039 1.00 90.38 280 ARG A CA 1
ATOM 2200 C C . ARG A 1 280 ? -10.881 -4.250 -2.521 1.00 90.38 280 ARG A C 1
ATOM 2202 O O . ARG A 1 280 ? -10.170 -5.157 -2.087 1.00 90.38 280 ARG A O 1
ATOM 2209 N N . GLY A 1 281 ? -12.207 -4.333 -2.606 1.00 89.00 281 GLY A N 1
ATOM 2210 C CA . GLY A 1 281 ? -12.963 -5.516 -2.187 1.00 89.00 281 GLY A CA 1
ATOM 2211 C C . GLY A 1 281 ? -12.682 -5.890 -0.729 1.00 89.00 281 GLY A C 1
ATOM 2212 O O . GLY A 1 281 ? -12.671 -5.023 0.141 1.00 89.00 281 GLY A O 1
ATOM 2213 N N . GLU A 1 282 ? -12.413 -7.169 -0.466 1.00 87.25 282 GLU A N 1
ATOM 2214 C CA . GLU A 1 282 ? -12.160 -7.675 0.893 1.00 87.25 282 GLU A CA 1
ATOM 2215 C C . GLU A 1 282 ? -10.940 -7.036 1.566 1.00 87.25 282 GLU A C 1
ATOM 2217 O O . GLU A 1 282 ? -10.977 -6.758 2.759 1.00 87.25 282 GLU A O 1
ATOM 2222 N N . ALA A 1 283 ? -9.886 -6.710 0.810 1.00 86.94 283 ALA A N 1
ATOM 2223 C CA . ALA A 1 283 ? -8.708 -6.050 1.376 1.00 86.94 283 ALA A CA 1
ATOM 2224 C C . ALA A 1 283 ? -9.028 -4.639 1.895 1.00 86.94 283 ALA A C 1
ATOM 2226 O O . ALA A 1 283 ? -8.481 -4.206 2.906 1.00 86.94 283 ALA A O 1
ATOM 2227 N N . LEU A 1 284 ? -9.936 -3.932 1.214 1.00 91.25 284 LEU A N 1
ATOM 2228 C CA . LEU A 1 284 ? -10.420 -2.627 1.658 1.00 91.25 284 LEU A CA 1
ATOM 2229 C C . LEU A 1 284 ? -11.313 -2.756 2.896 1.00 91.25 284 LEU A C 1
ATOM 2231 O O . LEU A 1 284 ? -11.118 -2.024 3.863 1.00 91.25 284 LEU A O 1
ATOM 2235 N N . LYS A 1 285 ? -12.244 -3.717 2.899 1.00 90.88 285 LYS A N 1
ATOM 2236 C CA . LYS A 1 285 ? -13.102 -3.978 4.066 1.00 90.88 285 LYS A CA 1
ATOM 2237 C C . LYS A 1 285 ? -12.277 -4.312 5.304 1.00 90.88 285 LYS A C 1
ATOM 2239 O O . LYS A 1 285 ? -12.499 -3.724 6.356 1.00 90.88 285 LYS A O 1
ATOM 2244 N N . PHE A 1 286 ? -11.296 -5.202 5.159 1.00 91.19 286 PHE A N 1
ATOM 2245 C CA . PHE A 1 286 ? -10.386 -5.575 6.237 1.00 91.19 286 PHE A CA 1
ATOM 2246 C C . PHE A 1 286 ? -9.640 -4.355 6.792 1.00 91.19 286 PHE A C 1
ATOM 2248 O O . PHE A 1 286 ? -9.592 -4.156 8.002 1.00 91.19 286 PHE A O 1
ATOM 2255 N N . TYR A 1 287 ? -9.121 -3.492 5.911 1.00 91.69 287 TYR A N 1
ATOM 2256 C CA . TYR A 1 287 ? -8.453 -2.259 6.328 1.00 91.69 287 TYR A CA 1
ATOM 2257 C C . TYR A 1 287 ? -9.374 -1.335 7.131 1.00 91.69 287 TYR A C 1
ATOM 2259 O O . TYR A 1 287 ? -8.992 -0.835 8.187 1.00 91.69 287 TYR A O 1
ATOM 2267 N N . GLN A 1 288 ? -10.604 -1.130 6.659 1.00 92.31 288 GLN A N 1
ATOM 2268 C CA . GLN A 1 288 ? -11.586 -0.291 7.345 1.00 92.31 288 GLN A CA 1
ATOM 2269 C C . GLN A 1 288 ? -11.986 -0.875 8.706 1.00 92.31 288 GLN A C 1
ATOM 2271 O O . GLN A 1 288 ? -12.065 -0.133 9.683 1.00 92.31 288 GLN A O 1
ATOM 2276 N N . GLN A 1 289 ? -12.184 -2.192 8.792 1.00 92.88 289 GLN A N 1
ATOM 2277 C CA . GLN A 1 289 ? -12.487 -2.880 10.050 1.00 92.88 289 GLN A CA 1
ATOM 2278 C C . GLN A 1 289 ? -11.349 -2.733 11.062 1.00 92.88 289 GLN A C 1
ATOM 2280 O O . GLN A 1 289 ? -11.602 -2.355 12.204 1.00 92.88 289 GLN A O 1
ATOM 2285 N N . GLN A 1 290 ? -10.100 -2.944 10.634 1.00 92.50 290 GLN A N 1
ATOM 2286 C CA . GLN A 1 290 ? -8.931 -2.744 11.490 1.00 92.50 290 GLN A CA 1
ATOM 2287 C C . GLN A 1 290 ? -8.847 -1.293 11.983 1.00 92.50 290 GLN A C 1
ATOM 2289 O O . GLN A 1 290 ? -8.675 -1.054 13.174 1.00 92.50 290 GLN A O 1
ATOM 2294 N N . LYS A 1 291 ? -9.055 -0.317 11.091 1.00 90.44 291 LYS A N 1
ATOM 2295 C CA . LYS A 1 291 ? -9.021 1.111 11.436 1.00 90.44 291 LYS A CA 1
ATOM 2296 C C . LYS A 1 291 ? -10.090 1.487 12.466 1.00 90.44 291 LYS A C 1
ATOM 2298 O O . LYS A 1 291 ? -9.823 2.280 13.366 1.00 90.44 291 LYS A O 1
ATOM 2303 N N . ILE A 1 292 ? -11.290 0.916 12.355 1.00 92.25 292 ILE A N 1
ATOM 2304 C CA . ILE A 1 292 ? -12.364 1.106 13.340 1.00 92.25 292 ILE A CA 1
ATOM 2305 C C . ILE A 1 292 ? -11.984 0.463 14.676 1.00 92.25 292 ILE A C 1
ATOM 2307 O O . ILE A 1 292 ? -12.172 1.089 15.719 1.00 92.25 292 ILE A O 1
ATOM 2311 N N . ALA A 1 293 ? -11.426 -0.749 14.658 1.00 90.56 293 ALA A N 1
ATOM 2312 C CA . ALA A 1 293 ? -10.982 -1.432 15.866 1.00 90.56 293 ALA A CA 1
ATOM 2313 C C . ALA A 1 293 ? -9.912 -0.616 16.609 1.00 90.56 293 ALA A C 1
ATOM 2315 O O . ALA A 1 293 ? -10.067 -0.358 17.804 1.00 90.56 293 ALA A O 1
ATOM 2316 N N . ASP A 1 294 ? -8.896 -0.121 15.904 1.00 91.38 294 ASP A N 1
ATOM 2317 C CA . ASP A 1 294 ? -7.829 0.695 16.493 1.00 91.38 294 ASP A CA 1
ATOM 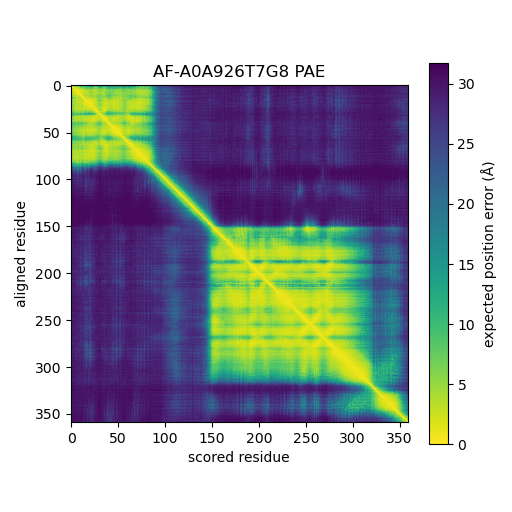2318 C C . ASP A 1 294 ? -8.384 2.002 17.083 1.00 91.38 294 ASP A C 1
ATOM 2320 O O . ASP A 1 294 ? -8.110 2.345 18.237 1.00 91.38 294 ASP A O 1
ATOM 2324 N N . LEU A 1 295 ? -9.252 2.694 16.335 1.00 93.19 295 LEU A N 1
ATOM 2325 C CA . LEU A 1 295 ? -9.899 3.921 16.802 1.00 93.19 295 LEU A CA 1
ATOM 2326 C C . LEU A 1 295 ? -10.773 3.670 18.040 1.00 93.19 295 LEU A C 1
ATOM 2328 O O . LEU A 1 295 ? -10.794 4.489 18.959 1.00 93.19 295 LEU A O 1
ATOM 2332 N N . SER A 1 296 ? -11.477 2.535 18.086 1.00 89.19 296 SER A N 1
ATOM 2333 C CA . SER A 1 296 ? -12.306 2.152 19.233 1.00 89.19 296 SER A CA 1
ATOM 2334 C C . SER A 1 296 ? -11.463 1.934 20.491 1.00 89.19 296 SER A C 1
ATOM 2336 O O . SER A 1 296 ? -11.812 2.431 21.564 1.00 89.19 296 SER A O 1
ATOM 2338 N N . GLN A 1 297 ? -10.308 1.277 20.355 1.00 92.94 297 GLN A N 1
ATOM 2339 C CA . GLN A 1 297 ? -9.383 1.064 21.464 1.00 92.94 297 GLN A CA 1
ATOM 2340 C C . GLN A 1 297 ? -8.804 2.385 21.970 1.00 92.94 297 GLN A C 1
ATOM 2342 O O . GLN A 1 297 ? -8.689 2.588 23.180 1.00 92.94 297 GLN A O 1
ATOM 2347 N N . ASP A 1 298 ? -8.449 3.299 21.071 1.00 92.38 298 ASP A N 1
ATOM 2348 C CA . ASP A 1 298 ? -7.906 4.600 21.455 1.00 92.38 298 ASP A CA 1
ATOM 2349 C C . ASP A 1 298 ? -8.958 5.503 22.107 1.00 92.38 298 ASP A C 1
ATOM 2351 O O . ASP A 1 298 ? -8.667 6.150 23.118 1.00 92.38 298 ASP A O 1
ATOM 2355 N N . ALA A 1 299 ? -10.198 5.486 21.610 1.00 90.56 299 ALA A N 1
ATOM 2356 C CA . ALA A 1 299 ? -11.320 6.176 22.240 1.00 90.56 299 ALA A CA 1
ATOM 2357 C C . ALA A 1 299 ? -11.573 5.655 23.663 1.00 90.56 299 ALA A C 1
ATOM 2359 O O . ALA A 1 299 ? -11.743 6.451 24.589 1.00 90.56 299 ALA A O 1
ATOM 2360 N N . LEU A 1 300 ? -11.520 4.334 23.861 1.00 91.75 300 LEU A N 1
ATOM 2361 C CA . LEU A 1 300 ? -11.665 3.718 25.177 1.00 91.75 300 LEU A CA 1
ATOM 2362 C C . LEU A 1 300 ? -10.534 4.138 26.128 1.00 91.75 300 LEU A C 1
ATOM 2364 O O . LEU A 1 300 ? -10.803 4.583 27.246 1.00 91.75 300 LEU A O 1
ATOM 2368 N N . LYS A 1 301 ? -9.270 4.076 25.685 1.00 93.25 301 LYS A N 1
ATOM 2369 C CA . LYS A 1 301 ? -8.120 4.541 26.487 1.00 93.25 301 LYS A CA 1
ATOM 2370 C C . LYS A 1 301 ? -8.286 6.003 26.896 1.00 93.25 301 LYS A C 1
ATOM 2372 O O . LYS A 1 301 ? -8.016 6.352 28.047 1.00 93.25 301 LYS A O 1
ATOM 2377 N N . LEU A 1 302 ? -8.728 6.858 25.973 1.00 93.19 302 LEU A N 1
ATOM 2378 C CA . LEU A 1 302 ? -8.946 8.276 26.244 1.00 93.19 302 LEU A CA 1
ATOM 2379 C C . LEU A 1 302 ? -10.095 8.488 27.240 1.00 93.19 302 LEU A C 1
ATOM 2381 O O . LEU A 1 302 ? -9.953 9.291 28.162 1.00 93.19 302 LEU A O 1
ATOM 2385 N N . ALA A 1 303 ? -11.190 7.736 27.111 1.00 90.19 303 ALA A N 1
ATOM 2386 C CA . ALA A 1 303 ? -12.312 7.782 28.045 1.00 90.19 303 ALA A CA 1
ATOM 2387 C C . ALA A 1 303 ? -11.895 7.351 29.461 1.00 90.19 303 ALA A C 1
ATOM 2389 O O . ALA A 1 303 ? -12.205 8.044 30.429 1.00 90.19 303 ALA A O 1
ATOM 2390 N N . MET A 1 304 ? -11.101 6.282 29.592 1.00 86.81 304 MET A N 1
ATOM 2391 C CA . MET A 1 304 ? -10.547 5.847 30.881 1.00 86.81 304 MET A CA 1
ATOM 2392 C C . MET A 1 304 ? -9.600 6.892 31.491 1.00 86.81 304 MET A C 1
ATOM 2394 O O . MET A 1 304 ? -9.599 7.117 32.704 1.00 86.81 304 MET A O 1
ATOM 2398 N N . GLN A 1 305 ? -8.779 7.553 30.667 1.00 93.94 305 GLN A N 1
ATOM 2399 C CA . GLN A 1 305 ? -7.921 8.650 31.124 1.00 93.94 305 GLN A CA 1
ATOM 2400 C C . GLN A 1 305 ? -8.744 9.848 31.606 1.00 93.94 305 GLN A C 1
ATOM 2402 O O . GLN A 1 305 ? -8.416 10.431 32.642 1.00 93.94 305 GLN A O 1
ATOM 2407 N N . LEU A 1 306 ? -9.813 10.193 30.885 1.00 90.69 306 LEU A N 1
ATOM 2408 C CA . LEU A 1 306 ? -10.734 11.258 31.262 1.00 90.69 306 LEU A CA 1
ATOM 2409 C C . LEU A 1 306 ? -11.430 10.938 32.587 1.00 90.69 306 LEU A C 1
ATOM 2411 O O . LEU A 1 306 ? -11.408 11.771 33.489 1.00 90.69 306 LEU A O 1
ATOM 2415 N N . GLN A 1 307 ? -11.963 9.724 32.740 1.00 84.44 307 GLN A N 1
ATOM 2416 C CA . GLN A 1 307 ? -12.586 9.265 33.981 1.00 84.44 307 GLN A CA 1
ATOM 2417 C C . GLN A 1 307 ? -11.619 9.386 35.163 1.00 84.44 307 GLN A C 1
ATOM 2419 O O . GLN A 1 307 ? -11.957 9.998 36.172 1.00 84.44 307 GLN A O 1
ATOM 2424 N N . ARG A 1 308 ? -10.378 8.900 35.019 1.00 90.94 308 ARG A N 1
ATOM 2425 C CA . ARG A 1 308 ? -9.357 9.014 36.072 1.00 90.94 308 ARG A CA 1
ATOM 2426 C C . ARG A 1 308 ? -9.095 10.468 36.460 1.00 90.94 308 ARG A C 1
ATOM 2428 O O . ARG A 1 308 ? -8.998 10.779 37.643 1.00 90.94 308 ARG A O 1
ATOM 2435 N N . LYS A 1 309 ? -8.998 11.364 35.474 1.00 90.38 309 LYS A N 1
ATOM 2436 C CA . LYS A 1 309 ? -8.783 12.795 35.719 1.00 90.38 309 LYS A CA 1
ATOM 2437 C C . LYS A 1 309 ? -9.986 13.456 36.389 1.00 90.38 309 LYS A C 1
ATOM 2439 O O . LYS A 1 309 ? -9.780 14.274 37.279 1.00 90.38 309 LYS A O 1
ATOM 2444 N N . LEU A 1 310 ? -11.211 13.080 36.027 1.00 86.75 310 LEU A N 1
ATOM 2445 C CA . LEU A 1 310 ? -12.429 13.556 36.686 1.00 86.75 310 LEU A CA 1
ATOM 2446 C C . LEU A 1 310 ? -12.504 13.086 38.142 1.00 86.75 310 LEU A C 1
ATOM 2448 O O . LEU A 1 310 ? -12.771 13.903 39.017 1.00 86.75 310 LEU A O 1
ATOM 2452 N N . SER A 1 311 ? -12.182 11.821 38.426 1.00 80.88 311 SER A N 1
ATOM 2453 C CA . SER A 1 311 ? -12.111 11.314 39.803 1.00 80.88 311 SER A CA 1
ATOM 2454 C C . SER A 1 311 ? -11.011 12.005 40.615 1.00 80.88 311 SER A C 1
ATOM 2456 O O . SER A 1 311 ? -11.229 12.355 41.769 1.00 80.88 311 SER A O 1
ATOM 2458 N N . GLU A 1 312 ? -9.837 12.261 40.025 1.00 86.69 312 GLU A N 1
ATOM 2459 C CA . GLU A 1 312 ? -8.781 13.052 40.673 1.00 86.69 312 GLU A CA 1
ATOM 2460 C C . GLU A 1 312 ? -9.255 14.473 41.007 1.00 86.69 312 GLU A C 1
ATOM 2462 O O . GLU A 1 312 ? -8.919 14.988 42.071 1.00 86.69 312 GLU A O 1
ATOM 2467 N N . ILE A 1 313 ? -10.007 15.114 40.108 1.00 84.81 313 ILE A N 1
ATOM 2468 C CA . ILE A 1 313 ? -10.574 16.446 40.334 1.00 84.81 313 ILE A CA 1
ATOM 2469 C C . ILE A 1 313 ? -11.624 16.388 41.446 1.00 84.81 313 ILE A C 1
ATOM 2471 O O . ILE A 1 313 ? -11.518 17.169 42.387 1.00 84.81 313 ILE A O 1
ATOM 2475 N N . GLY A 1 314 ? -12.564 15.440 41.398 1.00 75.06 314 GLY A N 1
ATOM 2476 C CA . GLY A 1 314 ? -13.560 15.229 42.455 1.00 75.06 314 GLY A CA 1
ATOM 2477 C C . GLY A 1 314 ? -12.912 15.040 43.828 1.00 75.06 314 GLY A C 1
ATOM 2478 O O . GLY A 1 314 ? -13.210 15.782 44.757 1.00 75.06 314 GLY A O 1
ATOM 2479 N N . ASN A 1 315 ? -11.908 14.164 43.920 1.00 76.75 315 ASN A N 1
ATOM 2480 C CA . ASN A 1 315 ? -11.165 13.917 45.160 1.00 76.75 315 ASN A CA 1
ATOM 2481 C C . ASN A 1 315 ? -10.377 15.144 45.658 1.00 76.75 315 ASN A C 1
ATOM 2483 O O . ASN A 1 315 ? -10.113 15.272 46.855 1.00 76.75 315 ASN A O 1
ATOM 2487 N N . ARG A 1 316 ? -9.940 16.038 44.757 1.00 77.25 316 ARG A N 1
ATOM 2488 C CA . ARG A 1 316 ? -9.325 17.318 45.147 1.00 77.25 316 ARG A CA 1
ATOM 2489 C C . ARG A 1 316 ? -10.375 18.280 45.682 1.00 77.25 316 ARG A C 1
ATOM 2491 O O . ARG A 1 316 ? -10.120 18.878 46.719 1.00 77.25 316 ARG A O 1
ATOM 2498 N N . PHE A 1 317 ? -11.531 18.382 45.022 1.00 63.03 317 PHE A N 1
ATOM 2499 C CA . PHE A 1 317 ? -12.657 19.181 45.502 1.00 63.03 317 PHE A CA 1
ATOM 2500 C C . PHE A 1 317 ? -13.080 18.733 46.901 1.00 63.03 317 PHE A C 1
ATOM 2502 O O . PHE A 1 317 ? -13.053 19.566 47.800 1.00 63.03 317 PHE A O 1
ATOM 2509 N N . ASP A 1 318 ? -13.288 17.437 47.139 1.00 60.44 318 ASP A N 1
ATOM 2510 C CA . ASP A 1 318 ? -13.618 16.899 48.472 1.00 60.44 318 ASP A CA 1
ATOM 2511 C C . ASP A 1 318 ? -12.622 17.310 49.572 1.00 60.44 318 ASP A C 1
ATOM 2513 O O . ASP A 1 318 ? -12.994 17.460 50.733 1.00 60.44 318 ASP A O 1
ATOM 2517 N N . ARG A 1 319 ? -11.349 17.545 49.224 1.00 61.44 319 ARG A N 1
ATOM 2518 C CA . ARG A 1 319 ? -10.312 18.002 50.166 1.00 61.44 319 ARG A CA 1
ATOM 2519 C C . ARG A 1 319 ? -10.263 19.520 50.373 1.00 61.44 319 ARG A C 1
ATOM 2521 O O . ARG A 1 319 ? -9.576 19.966 51.287 1.00 61.44 319 ARG A O 1
ATOM 2528 N N . THR A 1 320 ? -10.940 20.308 49.539 1.00 61.91 320 THR A N 1
ATOM 2529 C CA . THR A 1 320 ? -10.854 21.784 49.519 1.00 61.91 320 THR A CA 1
ATOM 2530 C C . THR A 1 320 ? -12.156 22.520 49.840 1.00 61.91 320 THR A C 1
ATOM 2532 O O . THR A 1 320 ? -12.122 23.747 49.911 1.00 61.91 320 THR A O 1
ATOM 2535 N N . LEU A 1 321 ? -13.292 21.843 50.056 1.00 52.81 321 LEU A N 1
ATOM 2536 C CA . LEU A 1 321 ? -14.566 22.553 50.223 1.00 52.81 321 LEU A CA 1
ATOM 2537 C C . LEU A 1 321 ? -14.871 22.998 51.659 1.00 52.81 321 LEU A C 1
ATOM 2539 O O . LEU A 1 321 ? -15.113 22.203 52.564 1.00 52.81 321 LEU A O 1
ATOM 2543 N N . THR A 1 322 ? -14.942 24.322 51.801 1.00 58.03 322 THR A N 1
ATOM 2544 C CA . THR A 1 322 ? -15.797 25.062 52.730 1.00 58.03 322 THR A CA 1
ATOM 2545 C C . THR A 1 322 ? -17.269 24.987 52.284 1.00 58.03 322 THR A C 1
ATOM 2547 O O . THR A 1 322 ? -17.581 24.723 51.123 1.00 58.03 322 THR A O 1
ATOM 2550 N N . SER A 1 323 ? -18.181 25.216 53.233 1.00 52.88 323 SER A N 1
ATOM 2551 C CA . SER A 1 323 ? -19.618 24.876 53.221 1.00 52.88 323 SER A CA 1
ATOM 2552 C C . SER A 1 323 ? -20.482 25.321 52.019 1.00 52.88 323 SER A C 1
ATOM 2554 O O . SER A 1 323 ? -21.612 24.853 51.916 1.00 52.88 323 SER A O 1
ATOM 2556 N N . GLU A 1 324 ? -20.014 26.194 51.124 1.00 55.38 324 GLU A N 1
ATOM 2557 C CA . GLU A 1 324 ? -20.834 26.773 50.038 1.00 55.38 324 GLU A CA 1
ATOM 2558 C C . GLU A 1 324 ? -20.783 25.998 48.708 1.00 55.38 324 GLU A C 1
ATOM 2560 O O . GLU A 1 324 ? -21.642 26.180 47.855 1.00 55.38 324 GLU A O 1
ATOM 2565 N N . SER A 1 325 ? -19.814 25.102 48.501 1.00 53.69 325 SER A N 1
ATOM 2566 C CA . SER A 1 325 ? -19.646 24.391 47.214 1.00 53.69 325 SER A CA 1
ATOM 2567 C C . SER A 1 325 ? -20.279 22.990 47.167 1.00 53.69 325 SER A C 1
ATOM 2569 O O . SER A 1 325 ? -20.081 22.247 46.203 1.00 53.69 325 SER A O 1
ATOM 2571 N N . LEU A 1 326 ? -21.035 22.609 48.205 1.00 55.66 326 LEU A N 1
ATOM 2572 C CA . LEU A 1 326 ? -21.631 21.274 48.354 1.00 55.66 326 LEU A CA 1
ATOM 2573 C C . LEU A 1 326 ? -22.694 20.936 47.290 1.00 55.66 326 LEU A C 1
ATOM 2575 O O . LEU A 1 326 ? -23.011 19.764 47.104 1.00 55.66 326 LEU A O 1
ATOM 2579 N N . GLU A 1 327 ? -23.237 21.926 46.579 1.00 59.91 327 GLU A N 1
ATOM 2580 C CA . GLU A 1 327 ? -24.332 21.711 45.621 1.00 59.91 327 GLU A CA 1
ATOM 2581 C C . GLU A 1 327 ? -23.885 21.081 44.288 1.00 59.91 327 GLU A C 1
ATOM 2583 O O . GLU A 1 327 ? -24.695 20.462 43.600 1.00 59.91 327 GLU A O 1
ATOM 2588 N N . VAL A 1 328 ? -22.601 21.183 43.917 1.00 63.00 328 VAL A N 1
ATOM 2589 C CA . VAL A 1 328 ? -22.100 20.717 42.601 1.00 63.00 328 VAL A CA 1
ATOM 2590 C C . VAL A 1 328 ? -21.556 19.278 42.649 1.00 63.00 328 VAL A C 1
ATOM 2592 O O . VAL A 1 328 ? -21.522 18.578 41.635 1.00 63.00 328 VAL A O 1
ATOM 2595 N N . LEU A 1 329 ? -21.188 18.799 43.839 1.00 62.41 329 LEU A N 1
ATOM 2596 C CA . LEU A 1 329 ? -20.667 17.449 44.094 1.00 62.41 329 LEU A CA 1
ATOM 2597 C C . LEU A 1 329 ? -21.597 16.309 43.635 1.00 62.41 329 LEU A C 1
ATOM 2599 O O . LEU A 1 329 ? -21.120 15.400 42.949 1.00 62.41 329 LEU A O 1
ATOM 2603 N N . PRO A 1 330 ? -22.915 16.349 43.918 1.00 70.75 330 PRO A N 1
ATOM 2604 C CA . PRO A 1 330 ? -23.833 15.297 43.491 1.00 70.75 330 PRO A CA 1
ATOM 2605 C C . PRO A 1 330 ? -23.927 15.182 41.967 1.00 70.75 330 PRO A C 1
ATOM 2607 O O . PRO A 1 330 ? -24.049 14.081 41.436 1.00 70.75 330 PRO A O 1
ATOM 2610 N N . ALA A 1 331 ? -23.842 16.307 41.250 1.00 69.62 331 ALA A N 1
ATOM 2611 C CA . ALA A 1 331 ? -23.926 16.331 39.793 1.00 69.62 331 ALA A CA 1
ATOM 2612 C C . ALA A 1 331 ? -22.680 15.715 39.136 1.00 69.62 331 ALA A C 1
ATOM 2614 O O . ALA A 1 331 ? -22.802 14.976 38.160 1.00 69.62 331 ALA A O 1
ATOM 2615 N N . ILE A 1 332 ? -21.488 15.968 39.691 1.00 69.25 332 ILE A N 1
ATOM 2616 C CA . ILE A 1 332 ? -20.236 15.375 39.200 1.00 69.25 332 ILE A CA 1
ATOM 2617 C C . ILE A 1 332 ? -20.195 13.872 39.501 1.00 69.25 332 ILE A C 1
ATOM 2619 O O . ILE A 1 332 ? -19.865 13.089 38.613 1.00 69.25 332 ILE A O 1
ATOM 2623 N N . ASP A 1 333 ? -20.584 13.449 40.705 1.00 74.00 333 ASP A N 1
ATOM 2624 C CA . ASP A 1 333 ? -20.658 12.026 41.062 1.00 74.00 333 ASP A CA 1
ATOM 2625 C C . ASP A 1 333 ? -21.675 11.270 40.186 1.00 74.00 333 ASP A C 1
ATOM 2627 O O . ASP A 1 333 ? -21.392 10.176 39.691 1.00 74.00 333 ASP A O 1
ATOM 2631 N N . GLN A 1 334 ? -22.831 11.878 39.890 1.00 79.44 334 GLN A N 1
ATOM 2632 C CA . GLN A 1 334 ? -23.786 11.308 38.936 1.00 79.44 334 GLN A CA 1
ATOM 2633 C C . GLN A 1 334 ? -23.244 11.251 37.504 1.00 79.44 334 GLN A C 1
ATOM 2635 O O . GLN A 1 334 ? -23.493 10.269 36.797 1.00 79.44 334 GLN A O 1
ATOM 2640 N N . LEU A 1 335 ? -22.477 12.252 37.069 1.00 80.38 335 LEU A N 1
ATOM 2641 C CA . LEU A 1 335 ? -21.855 12.241 35.748 1.00 80.38 335 LEU A CA 1
ATOM 2642 C C . LEU A 1 335 ? -20.806 11.123 35.642 1.00 80.38 335 LEU A C 1
ATOM 2644 O O . LEU A 1 335 ? -20.821 10.366 34.675 1.00 80.38 335 LEU A O 1
ATOM 2648 N N . VAL A 1 336 ? -19.969 10.945 36.668 1.00 76.69 336 VAL A N 1
ATOM 2649 C CA . VAL A 1 336 ? -18.980 9.856 36.724 1.00 76.69 336 VAL A CA 1
ATOM 2650 C C . VAL A 1 336 ? -19.673 8.491 36.721 1.00 76.69 336 VAL A C 1
ATOM 2652 O O . VAL A 1 336 ? -19.338 7.640 35.900 1.00 76.69 336 VAL A O 1
ATOM 2655 N N . LYS A 1 337 ? -20.701 8.299 37.557 1.00 79.62 337 LYS A N 1
ATOM 2656 C CA . LYS A 1 337 ? -21.471 7.042 37.613 1.00 79.62 337 LYS A CA 1
ATOM 2657 C C . LYS A 1 337 ? -22.212 6.732 36.314 1.00 79.62 337 LYS A C 1
ATOM 2659 O O . LYS A 1 337 ? -22.357 5.561 35.961 1.00 79.62 337 LYS A O 1
ATOM 2664 N N . SER A 1 338 ? -22.715 7.747 35.611 1.00 84.19 338 SER A N 1
ATOM 2665 C CA . SER A 1 338 ? -23.391 7.537 34.325 1.00 84.19 338 SER A CA 1
ATOM 2666 C C . SER A 1 338 ? -22.403 7.150 33.223 1.00 84.19 338 SER A C 1
ATOM 2668 O O . SER A 1 338 ? -22.670 6.193 32.498 1.00 84.19 338 SER A O 1
ATOM 2670 N N . MET A 1 339 ? -21.227 7.785 33.170 1.00 77.44 339 MET A N 1
ATOM 2671 C CA . MET A 1 339 ? -20.148 7.385 32.264 1.00 77.44 339 MET A CA 1
ATOM 2672 C C . MET A 1 339 ? -19.632 5.968 32.551 1.00 77.44 339 MET A C 1
ATOM 2674 O O . MET A 1 339 ? -19.437 5.206 31.607 1.00 77.44 339 MET A O 1
ATOM 2678 N N . ASP A 1 340 ? -19.472 5.574 33.819 1.00 77.88 340 ASP A N 1
ATOM 2679 C CA . ASP A 1 340 ? -19.056 4.210 34.192 1.00 77.88 340 ASP A CA 1
ATOM 2680 C C . ASP A 1 340 ? -20.024 3.143 33.659 1.00 77.88 340 ASP A C 1
ATOM 2682 O O . ASP A 1 340 ? -19.609 2.135 33.085 1.00 77.88 340 ASP A O 1
ATOM 2686 N N . ARG A 1 341 ? -21.335 3.389 33.777 1.00 84.00 341 ARG A N 1
ATOM 2687 C CA . ARG A 1 341 ? -22.360 2.491 33.220 1.00 84.00 341 ARG A CA 1
ATOM 2688 C C . ARG A 1 341 ? -22.290 2.416 31.694 1.00 84.00 341 ARG A C 1
ATOM 2690 O O . ARG A 1 341 ? -22.464 1.337 31.135 1.00 84.00 341 ARG A O 1
ATOM 2697 N N . GLN A 1 342 ? -22.026 3.535 31.019 1.00 77.06 342 GLN A N 1
ATOM 2698 C CA . GLN A 1 342 ? -21.889 3.562 29.559 1.00 77.06 342 GLN A CA 1
ATOM 2699 C C . GLN A 1 342 ? -20.628 2.828 29.083 1.00 77.06 342 GLN A C 1
ATOM 2701 O O . GLN A 1 342 ? -20.688 2.106 28.091 1.00 77.06 342 GLN A O 1
ATOM 2706 N N . LEU A 1 343 ? -19.511 2.940 29.806 1.00 77.19 343 LEU A N 1
ATOM 2707 C CA . LEU A 1 343 ? -18.286 2.193 29.506 1.00 77.19 343 LEU A CA 1
ATOM 2708 C C . LEU A 1 343 ? -18.471 0.683 29.709 1.00 77.19 343 LEU A C 1
ATOM 2710 O O . LEU A 1 343 ? -18.045 -0.102 28.864 1.00 77.19 343 LEU A O 1
ATOM 2714 N N . GLN A 1 344 ? -19.166 0.265 30.771 1.00 77.69 344 GLN A N 1
ATOM 2715 C CA . GLN A 1 344 ? -19.493 -1.150 30.998 1.00 77.69 344 GLN A CA 1
ATOM 2716 C C . GLN A 1 344 ? -20.412 -1.727 29.912 1.00 77.69 344 GLN A C 1
ATOM 2718 O O . GLN A 1 344 ? -20.215 -2.868 29.486 1.00 77.69 344 GLN A O 1
ATOM 2723 N N . ALA A 1 345 ? -21.378 -0.942 29.425 1.00 76.12 345 ALA A N 1
ATOM 2724 C CA . ALA A 1 345 ? -22.249 -1.340 28.319 1.00 76.12 345 ALA A CA 1
ATOM 2725 C C . ALA A 1 345 ? -21.474 -1.510 26.998 1.00 76.12 345 ALA A C 1
ATOM 2727 O O . ALA A 1 345 ? -21.732 -2.447 26.245 1.00 76.12 345 ALA A O 1
ATOM 2728 N N . LEU A 1 346 ? -20.493 -0.644 26.723 1.00 70.00 346 LEU A N 1
ATOM 2729 C CA . LEU A 1 346 ? -19.636 -0.762 25.537 1.00 70.00 346 LEU A CA 1
ATOM 2730 C C . LEU A 1 346 ? -18.713 -1.989 25.607 1.00 70.00 346 LEU A C 1
ATOM 2732 O O . LEU A 1 346 ? -18.545 -2.672 24.601 1.00 70.00 346 LEU A O 1
ATOM 2736 N N . HIS A 1 347 ? -18.190 -2.316 26.793 1.00 64.06 347 HIS A N 1
ATOM 2737 C CA . HIS A 1 347 ? -17.413 -3.540 27.014 1.00 64.06 347 HIS A CA 1
ATOM 2738 C C . HIS A 1 347 ? -18.239 -4.811 26.780 1.00 64.06 347 HIS A C 1
ATOM 2740 O O . HIS A 1 347 ? -17.825 -5.686 26.028 1.00 64.06 347 HIS A O 1
ATOM 2746 N N . THR A 1 348 ? -19.450 -4.882 27.339 1.00 63.72 348 THR A N 1
ATOM 2747 C CA . THR A 1 348 ? -20.348 -6.035 27.132 1.00 63.72 348 THR A CA 1
ATOM 2748 C C . THR A 1 348 ? -20.860 -6.151 25.696 1.00 63.72 348 THR A C 1
ATOM 2750 O O . THR A 1 348 ? -21.177 -7.250 25.254 1.00 63.72 348 THR A O 1
ATOM 2753 N N . SER A 1 349 ? -20.907 -5.049 24.942 1.00 55.56 349 SER A N 1
ATOM 2754 C CA . SER A 1 349 ? -21.281 -5.066 23.522 1.00 55.56 349 SER A CA 1
ATOM 2755 C C . SER A 1 349 ? -20.172 -5.633 22.626 1.00 55.56 349 SER A C 1
ATOM 2757 O O . SER A 1 349 ? -20.482 -6.304 21.648 1.00 55.56 349 SER A O 1
ATOM 2759 N N . GL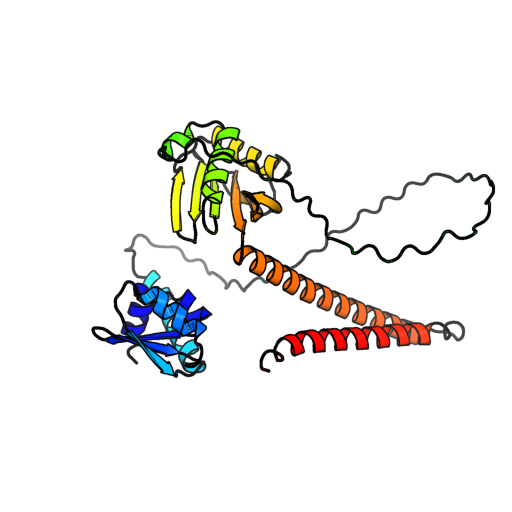N A 1 350 ? -18.894 -5.424 22.971 1.00 50.69 350 GLN A N 1
ATOM 2760 C CA . GLN A 1 350 ? -17.763 -6.026 22.248 1.00 50.69 350 GLN A CA 1
ATOM 2761 C C . GLN A 1 350 ? -17.613 -7.531 22.515 1.00 50.69 350 GLN A C 1
ATOM 2763 O O . GLN A 1 350 ? -17.202 -8.262 21.618 1.00 50.69 350 GLN A O 1
ATOM 2768 N N . ASP A 1 351 ? -17.994 -8.010 23.702 1.00 49.91 351 ASP A N 1
ATOM 2769 C CA . ASP A 1 351 ? -17.919 -9.439 24.043 1.00 49.91 351 ASP A CA 1
ATOM 2770 C C . ASP A 1 351 ? -19.070 -10.267 23.433 1.00 49.91 351 ASP A C 1
ATOM 2772 O O . ASP A 1 351 ? -18.939 -11.476 23.241 1.00 49.91 351 ASP A O 1
ATOM 2776 N N . ASN A 1 352 ? -20.199 -9.631 23.089 1.00 45.47 352 ASN A N 1
ATOM 2777 C CA . ASN A 1 352 ? -21.414 -10.326 22.643 1.00 45.47 352 ASN A CA 1
ATOM 2778 C C . ASN A 1 352 ? -21.564 -10.437 21.109 1.00 45.47 352 ASN A C 1
ATOM 2780 O O . ASN A 1 352 ? -22.400 -11.206 20.636 1.00 45.47 352 ASN A O 1
ATOM 2784 N N . GLU A 1 353 ? -20.737 -9.742 20.315 1.00 42.16 353 GLU A N 1
ATOM 2785 C CA . GLU A 1 353 ? -20.637 -9.982 18.859 1.00 42.16 353 GLU A CA 1
ATOM 2786 C C . GLU A 1 353 ? -19.829 -11.252 18.509 1.00 42.16 353 GLU A C 1
ATOM 2788 O O . GLU A 1 353 ? -19.758 -11.640 17.346 1.00 42.16 353 GLU A O 1
ATOM 2793 N N . GLY A 1 354 ? -19.275 -11.953 19.508 1.00 42.34 354 GLY A N 1
ATOM 2794 C CA . GLY A 1 354 ? -18.588 -13.238 19.336 1.00 42.34 354 GLY A CA 1
ATOM 2795 C C . GLY A 1 354 ? -19.443 -14.495 19.556 1.00 42.34 354 GLY A C 1
ATOM 2796 O O . GLY A 1 354 ? -18.913 -15.591 19.388 1.00 42.34 354 GLY A O 1
ATOM 2797 N N . VAL A 1 355 ? -20.721 -14.384 19.961 1.00 44.06 355 VAL A N 1
ATOM 2798 C CA . VAL A 1 355 ? -21.505 -15.552 20.443 1.00 44.06 355 VAL A CA 1
ATOM 2799 C C . VAL A 1 355 ? -22.884 -15.733 19.785 1.00 44.06 355 VAL A C 1
ATOM 2801 O O . VAL A 1 355 ? -23.492 -16.784 19.947 1.00 44.06 355 VAL A O 1
ATOM 2804 N N . ASN A 1 356 ? -23.377 -14.802 18.962 1.00 39.78 356 ASN A N 1
ATOM 2805 C CA . ASN A 1 356 ? -24.673 -14.973 18.284 1.00 39.78 356 ASN A CA 1
ATOM 2806 C C . ASN A 1 356 ? -24.513 -15.196 16.778 1.00 39.78 356 ASN A C 1
ATOM 2808 O O . ASN A 1 356 ? -24.731 -14.303 15.962 1.00 39.78 356 ASN A O 1
ATOM 2812 N N . GLY A 1 357 ? -24.133 -16.426 16.436 1.00 38.50 357 GLY A N 1
ATOM 2813 C CA . GLY A 1 357 ? -24.058 -16.937 15.071 1.00 38.50 357 GLY A CA 1
ATOM 2814 C C . GLY A 1 357 ? -24.348 -18.436 14.969 1.00 38.50 357 GLY A C 1
ATOM 2815 O O . GLY A 1 357 ? -23.832 -19.070 14.061 1.00 38.50 357 GLY A O 1
ATOM 2816 N N . GLU A 1 358 ? -25.141 -19.008 15.879 1.00 37.28 358 GLU A N 1
ATOM 2817 C CA . GLU A 1 358 ? -25.771 -20.320 15.693 1.00 37.28 358 GLU A CA 1
ATOM 2818 C C . GLU A 1 358 ? -27.224 -20.251 16.175 1.00 37.28 358 GLU A C 1
ATOM 2820 O O . GLU A 1 358 ? -27.504 -20.027 17.353 1.00 37.28 358 GLU A O 1
ATOM 2825 N N . GLY A 1 359 ? -28.139 -20.398 15.219 1.00 36.41 359 GLY A N 1
ATOM 2826 C CA . GLY A 1 359 ? -29.588 -20.437 15.380 1.00 36.41 359 GLY A CA 1
ATOM 2827 C C . GLY A 1 359 ? -30.233 -20.758 14.046 1.00 36.41 359 GLY A C 1
ATOM 2828 O O . GLY A 1 359 ? -30.249 -19.842 13.194 1.00 36.41 359 GLY A O 1
#

Solvent-accessible surface area (backbone atoms only — not comparable to full-atom values): 21748 Å² total; per-residue (Å²): 132,64,64,70,60,24,48,54,34,30,76,73,76,46,49,65,68,55,31,61,75,55,45,33,42,55,61,46,79,52,101,52,34,35,35,29,31,18,53,58,72,80,44,60,64,47,50,50,51,53,48,61,68,33,56,84,69,70,45,46,77,45,78,36,78,38,53,65,67,56,55,51,55,52,52,53,52,47,54,54,50,54,62,56,59,73,74,75,78,76,88,85,86,85,85,88,80,93,72,91,78,79,87,84,76,88,82,76,92,76,89,81,85,84,83,83,84,86,81,91,78,90,78,84,90,84,86,85,89,81,87,85,84,87,90,82,88,83,76,92,73,77,86,75,80,81,71,76,88,85,78,64,56,70,57,88,65,63,52,89,57,79,92,53,67,62,72,62,52,57,76,45,55,34,75,57,39,52,28,35,53,51,29,62,42,65,68,56,79,46,12,34,39,40,37,44,45,46,89,82,28,17,30,41,39,34,28,40,72,87,41,78,72,58,62,39,78,69,23,54,47,74,46,39,54,41,33,53,43,50,51,27,54,78,70,74,43,70,83,65,84,57,91,52,74,42,76,49,77,49,70,29,28,44,96,90,38,66,33,40,40,38,40,35,40,32,62,48,98,60,42,67,27,40,38,38,40,41,30,43,66,69,61,34,52,50,52,53,52,51,53,50,52,54,51,50,53,52,52,48,54,50,50,54,53,49,49,53,50,51,52,53,49,50,59,49,48,75,76,68,68,60,92,84,61,67,81,57,53,62,58,52,53,49,50,52,55,51,50,52,53,52,53,53,51,53,54,56,53,66,63,52,77,77,71,82,84,83,134

Sequence (359 aa):
MDNTQVFKLIDSVLSLEVCLYHQVLPLARQEKSLLLGMVDPQDASALNYVRRMLKNLNCTVVPRRISAEAHKSFLSAYLNYKGQTQIQTEPAKASGSATVIQEPQPVAPKMQKSPLPQNSQQVKAQTPVGQRPPVMPAAAKKPATTQPPSDLPVLKVQAFYLSRPIQMLANLGPQQLIQELLGRVLLEGIGRLYLERHPEYGRVLWTQQGVLQSAIESLPLPVFEGLVQEFKHFFNLPYMPVQQATQVEIERLYNKTHLLLLLQVTPGKNGEEVNLQVLRGEALKFYQQQKIADLSQDALKLAMQLQRKLSEIGNRFDRTLTSESLEVLPAIDQLVKSMDRQLQALHTSQDNEGVNGEG